Protein AF-0000000076605398 (afdb_homodimer)

Organism: NCBI:txid33932

Solvent-accessible surface area (backbone atoms only — not comparable to full-atom values): 11428 Å² total; per-residue (Å²): 127,82,72,75,76,77,73,46,73,38,50,46,69,56,53,52,50,28,50,76,69,7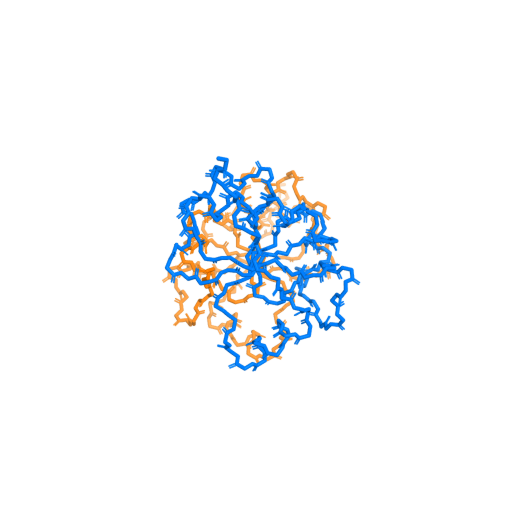0,62,58,61,19,34,37,34,30,40,51,71,67,57,43,40,74,34,31,59,73,75,46,36,80,47,34,58,93,46,38,80,83,48,47,89,50,56,55,59,88,43,56,31,37,26,27,18,58,58,25,59,69,12,38,55,49,38,48,56,40,42,76,72,63,35,40,52,30,24,28,51,42,15,53,76,55,50,82,70,77,62,41,52,81,128,81,70,76,76,77,72,44,74,39,50,44,68,54,52,52,51,27,50,77,68,72,62,59,62,20,35,37,33,31,41,52,71,69,57,42,39,72,34,31,59,73,78,46,36,80,47,34,58,93,46,39,80,82,48,48,88,52,56,56,58,88,42,57,31,39,26,27,19,58,58,26,58,69,12,41,54,52,37,48,56,41,42,76,72,62,35,41,54,29,25,28,52,41,15,54,76,54,49,82,71,78,62,41,52,82

Nearest PDB structures (foldseek):
  3iwh-assembly1_A  TM=9.486E-01  e=5.725E-10  Staphylococcus aureus subsp. aureus COL
  3ict-assembly1_A  TM=9.508E-01  e=4.774E-09  Bacillus anthracis str. Ames
  3foj-assembly1_A  TM=9.476E-01  e=7.984E-09  Staphylococcus saprophyticus subsp. saprophyticus ATCC 15305 = NCTC 7292
  3gk5-assembly1_A  TM=9.581E-01  e=5.149E-08  Thermoplasma volcanium GSS1
  3ntd-assembly1_B  TM=9.393E-01  e=1.535E-07  Shewanella loihica PV-4

pLDDT: mean 94.72, std 10.3, range [35.06, 98.88]

Radius of gyration: 17.81 Å; Cα contacts (8 Å, |Δi|>4): 411; chains: 2; bounding box: 30×64×48 Å

Secondary structure (DSSP, 8-state):
-----PPEEE-HHHHHHHHHTT----EEE-S-HHHHHT-B-TT-EE--GGGTGGGGGGS-TTSEEEEE-SSSHHHHHHHHHHHHTT-EEEEETTGGGG--S--B--/-----PPEEE-HHHHHHHHHTT----EEE-S-HHHHHT-B-TT-EE--GGGTGGGGGGS-TTSEEEEE-SSSHHHHHHHHHHHHTT-EEEEETTGGGG--S--B--

Sequence (212 aa):
MHTKSKVDEILPEEVSKKIDEGKAKSIIDVREHEEVAQGKIPGAYHIPLGELEDRLNEIDSEKEHIMVCRSGSRSGKASEFLQDKGYKVKNMVGGMLNWEDEVEKPMHTKSKVDEILPEEVSKKIDEGKAKSIIDVREHEEVAQGKIPGAYHIPLGELEDRLNEIDSEKEHIMVCRSGSRSGKASEFLQDKGYKVKNMVGGMLNWEDEVEKP

Structure (mmCIF, N/CA/C/O backbone):
data_AF-0000000076605398-model_v1
#
loop_
_entity.id
_entity.type
_entity.pdbx_description
1 polymer Sulfurtransferase
#
loop_
_atom_site.group_PDB
_atom_site.id
_atom_site.type_symbol
_atom_site.label_atom_id
_atom_site.label_alt_id
_atom_site.label_comp_id
_atom_site.label_asym_id
_atom_site.label_entity_id
_atom_site.label_seq_id
_atom_site.pdbx_PDB_ins_code
_atom_site.Cartn_x
_atom_site.Cartn_y
_atom_site.Cartn_z
_atom_site.occupancy
_atom_site.B_iso_or_equiv
_atom_site.auth_seq_id
_atom_site.auth_comp_id
_atom_site.auth_asym_id
_atom_site.auth_atom_id
_atom_site.pdbx_PDB_model_num
ATOM 1 N N . MET A 1 1 ? 4.68 -27.359 -28.141 1 35.06 1 MET A N 1
ATOM 2 C CA . MET A 1 1 ? 3.619 -26.516 -27.594 1 35.06 1 MET A CA 1
ATOM 3 C C . MET A 1 1 ? 3.863 -26.234 -26.109 1 35.06 1 MET A C 1
ATOM 5 O O . MET A 1 1 ? 3.793 -27.141 -25.281 1 35.06 1 MET A O 1
ATOM 9 N N . HIS A 1 2 ? 4.852 -25.484 -25.641 1 47.38 2 HIS A N 1
ATOM 10 C CA . HIS A 1 2 ? 5.352 -25.406 -24.266 1 47.38 2 HIS A CA 1
ATOM 11 C C . HIS A 1 2 ? 4.219 -25.156 -23.281 1 47.38 2 HIS A C 1
ATOM 13 O O . HIS A 1 2 ? 3.443 -24.203 -23.453 1 47.38 2 HIS A O 1
ATOM 19 N N . THR A 1 3 ? 3.512 -26.078 -22.812 1 47.62 3 THR A N 1
ATOM 20 C CA . THR A 1 3 ? 2.365 -26.109 -21.906 1 47.62 3 THR A CA 1
ATOM 21 C C . THR A 1 3 ? 2.531 -25.078 -20.797 1 47.62 3 THR A C 1
ATOM 23 O O . THR A 1 3 ? 3.533 -25.094 -20.078 1 47.62 3 THR A O 1
ATOM 26 N N . LYS A 1 4 ? 2.258 -23.812 -21.188 1 56.34 4 LYS A N 1
ATOM 27 C CA . LYS A 1 4 ? 2.387 -22.797 -20.141 1 56.34 4 LYS A CA 1
ATOM 28 C C . LYS A 1 4 ? 1.871 -23.312 -18.812 1 56.34 4 LYS A C 1
ATOM 30 O O . LYS A 1 4 ? 0.72 -23.734 -18.703 1 56.34 4 LYS A O 1
ATOM 35 N N . SER A 1 5 ? 2.648 -23.828 -17.906 1 70.31 5 SER A N 1
ATOM 36 C CA . SER A 1 5 ? 2.355 -24.391 -16.578 1 70.31 5 SER A CA 1
ATOM 37 C C . SER A 1 5 ? 1.344 -23.531 -15.836 1 70.31 5 SER A C 1
ATOM 39 O O . SER A 1 5 ? 1.269 -22.328 -16.047 1 70.31 5 SER A O 1
ATOM 41 N N . LYS A 1 6 ? 0.249 -24.094 -15.469 1 87.81 6 LYS A N 1
ATOM 42 C CA . LYS A 1 6 ? -0.865 -23.5 -14.727 1 87.81 6 LYS A CA 1
ATOM 43 C C . LYS A 1 6 ? -0.378 -22.812 -13.453 1 87.81 6 LYS A C 1
ATOM 45 O O . LYS A 1 6 ? 0.47 -23.344 -12.742 1 87.81 6 LYS A O 1
ATOM 50 N N . VAL A 1 7 ? -0.763 -21.578 -13.297 1 95.56 7 VAL A N 1
ATOM 51 C CA . VAL A 1 7 ? -0.441 -20.828 -12.086 1 95.56 7 VAL A CA 1
ATOM 52 C C . VAL A 1 7 ? -1.045 -21.531 -10.867 1 95.56 7 VAL A C 1
ATOM 54 O O . VAL A 1 7 ? -2.195 -21.969 -10.906 1 95.56 7 VAL A O 1
ATOM 57 N N . ASP A 1 8 ? -0.236 -21.719 -9.852 1 97.88 8 ASP A N 1
ATOM 58 C CA . ASP A 1 8 ? -0.757 -22.297 -8.609 1 97.88 8 ASP A CA 1
ATOM 59 C C . ASP A 1 8 ? -1.824 -21.391 -8 1 97.88 8 ASP A C 1
ATOM 61 O O . ASP A 1 8 ? -1.772 -20.156 -8.156 1 97.88 8 ASP A O 1
ATOM 65 N N . GLU A 1 9 ? -2.766 -22.078 -7.352 1 98.5 9 GLU A N 1
ATOM 66 C CA . GLU A 1 9 ? -3.852 -21.359 -6.695 1 98.5 9 GLU A CA 1
ATOM 67 C C . GLU A 1 9 ? -3.746 -21.469 -5.176 1 98.5 9 GLU A C 1
ATOM 69 O O . GLU A 1 9 ? -3.162 -22.422 -4.656 1 98.5 9 GLU A O 1
ATOM 74 N N . ILE A 1 10 ? -4.316 -20.469 -4.543 1 98.75 10 ILE A N 1
ATOM 75 C CA . ILE A 1 10 ? -4.383 -20.453 -3.084 1 98.75 10 ILE A CA 1
ATOM 76 C C . ILE A 1 10 ? -5.742 -19.938 -2.631 1 98.75 10 ILE A C 1
ATOM 78 O O . ILE A 1 10 ? -6.27 -18.984 -3.213 1 98.75 10 ILE A O 1
ATOM 82 N N . LEU A 1 11 ? -6.293 -20.516 -1.554 1 98.75 11 LEU A N 1
ATOM 83 C CA . LEU A 1 11 ? -7.594 -20.109 -1.039 1 98.75 11 LEU A CA 1
ATOM 84 C C . LEU A 1 11 ? -7.449 -18.922 -0.084 1 98.75 11 LEU A C 1
ATOM 86 O O . LEU A 1 11 ? -6.453 -18.828 0.633 1 98.75 11 LEU A O 1
ATOM 90 N N . PRO A 1 12 ? -8.5 -18.094 -0.076 1 98.69 12 PRO A N 1
ATOM 91 C CA . PRO A 1 12 ? -8.453 -16.953 0.844 1 98.69 12 PRO A CA 1
ATOM 92 C C . PRO A 1 12 ? -8.211 -17.375 2.291 1 98.69 12 PRO A C 1
ATOM 94 O O . PRO A 1 12 ? -7.473 -16.703 3.018 1 98.69 12 PRO A O 1
ATOM 97 N N . GLU A 1 13 ? -8.805 -18.484 2.65 1 98.38 13 GLU A N 1
ATOM 98 C CA . GLU A 1 13 ? -8.648 -18.953 4.023 1 98.38 13 GLU A CA 1
ATOM 99 C C . GLU A 1 13 ? -7.199 -19.312 4.316 1 98.38 13 GLU A C 1
ATOM 101 O O . GLU A 1 13 ? -6.719 -19.125 5.438 1 98.38 13 GLU A O 1
ATOM 106 N N . GLU A 1 14 ? -6.551 -19.844 3.379 1 98.56 14 GLU A N 1
ATOM 107 C CA . GLU A 1 14 ? -5.137 -20.172 3.527 1 98.56 14 GLU A CA 1
ATOM 108 C C . GLU A 1 14 ? -4.293 -18.906 3.645 1 98.56 14 GLU A C 1
ATOM 110 O O . GLU A 1 14 ? -3.336 -18.859 4.426 1 98.56 14 GLU A O 1
ATOM 115 N N . VAL A 1 15 ? -4.652 -17.922 2.854 1 98.5 15 VAL A N 1
ATOM 116 C CA . VAL A 1 15 ? -3.953 -16.641 2.918 1 98.5 15 VAL A CA 1
ATOM 117 C C . VAL A 1 15 ? -4.105 -16.031 4.316 1 98.5 15 VAL A C 1
ATOM 119 O O . VAL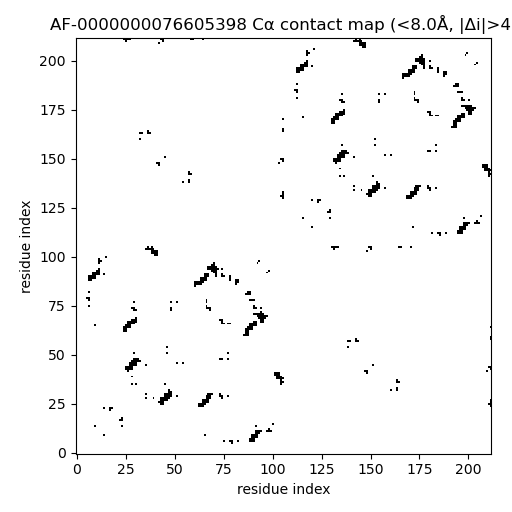 A 1 15 ? -3.119 -15.609 4.926 1 98.5 15 VAL A O 1
ATOM 122 N N . SER A 1 16 ? -5.34 -16.078 4.777 1 98 16 SER A N 1
ATOM 123 C CA . SER A 1 16 ? -5.625 -15.562 6.117 1 98 16 SER A CA 1
ATOM 124 C C . SER A 1 16 ? -4.777 -16.266 7.168 1 98 16 SER A C 1
ATOM 126 O O . SER A 1 16 ? -4.203 -15.625 8.047 1 98 16 SER A O 1
ATOM 128 N N . LYS A 1 17 ? -4.691 -17.562 7.074 1 97.88 17 LYS A N 1
ATOM 129 C CA . LYS A 1 17 ? -3.904 -18.359 8.008 1 97.88 17 LYS A CA 1
ATOM 130 C C . LYS A 1 17 ? -2.428 -17.969 7.945 1 97.88 17 LYS A C 1
ATOM 132 O O . LYS A 1 17 ? -1.772 -17.828 8.984 1 97.88 17 LYS A O 1
ATOM 137 N N . LYS A 1 18 ? -1.89 -17.828 6.762 1 97.38 18 LYS A N 1
ATOM 138 C CA . LYS A 1 18 ? -0.491 -17.438 6.586 1 97.38 18 LYS A CA 1
ATOM 139 C C . LYS A 1 18 ? -0.206 -16.078 7.219 1 97.38 18 LYS A C 1
ATOM 141 O O . LYS A 1 18 ? 0.858 -15.875 7.805 1 97.38 18 LYS A O 1
ATOM 146 N N . ILE A 1 19 ? -1.119 -15.148 7.043 1 95.25 19 ILE A N 1
ATOM 147 C CA . ILE A 1 19 ? -0.963 -13.828 7.629 1 95.25 19 ILE A CA 1
ATOM 148 C C . ILE A 1 19 ? -0.912 -13.938 9.156 1 95.25 19 ILE A C 1
ATOM 150 O O . ILE A 1 19 ? -0.013 -13.391 9.789 1 95.25 19 ILE A O 1
ATOM 154 N N . ASP A 1 20 ? -1.858 -14.68 9.711 1 94.94 20 ASP A N 1
ATOM 155 C CA . ASP A 1 20 ? -1.973 -14.828 11.156 1 94.94 20 ASP A CA 1
ATOM 156 C C . ASP A 1 20 ? -0.711 -15.461 11.742 1 94.94 20 ASP A C 1
ATOM 158 O O . ASP A 1 20 ? -0.308 -15.125 12.859 1 94.94 20 ASP A O 1
ATOM 162 N N . GLU A 1 21 ? -0.098 -16.281 10.969 1 96.31 21 GLU A N 1
ATOM 163 C CA . GLU A 1 21 ? 1.083 -17.016 11.438 1 96.31 21 GLU A CA 1
ATOM 164 C C . GLU A 1 21 ? 2.363 -16.25 11.102 1 96.31 21 GLU A C 1
ATOM 166 O O . GLU A 1 21 ? 3.463 -16.703 11.422 1 96.31 21 GLU A O 1
ATOM 171 N N . GLY A 1 22 ? 2.232 -15.125 10.422 1 91.31 22 GLY A N 1
ATOM 172 C CA . GLY A 1 22 ? 3.404 -14.359 10.016 1 91.31 22 GLY A CA 1
ATOM 173 C C . GLY A 1 22 ? 4.191 -15.016 8.898 1 91.31 22 GLY A C 1
ATOM 174 O O . GLY A 1 22 ? 5.402 -14.805 8.781 1 91.31 22 GLY A O 1
ATOM 175 N N . LYS A 1 23 ? 3.516 -15.797 8.094 1 93.38 23 LYS A N 1
ATOM 176 C CA . LYS A 1 23 ? 4.199 -16.594 7.078 1 93.38 23 LYS A CA 1
ATOM 177 C C . LYS A 1 23 ? 3.912 -16.062 5.676 1 93.38 23 LYS A C 1
ATOM 179 O O . LYS A 1 23 ? 4.48 -16.547 4.691 1 93.38 23 LYS A O 1
ATOM 184 N N . ALA A 1 24 ? 2.973 -15.102 5.586 1 92.56 24 ALA A N 1
ATOM 185 C CA . ALA A 1 24 ? 2.742 -14.492 4.281 1 92.56 24 ALA A CA 1
ATOM 186 C C . ALA A 1 24 ? 3.92 -13.609 3.877 1 92.56 24 ALA A C 1
ATOM 188 O O . ALA A 1 24 ? 4.059 -12.484 4.367 1 92.56 24 ALA A O 1
ATOM 189 N N . LYS A 1 25 ? 4.656 -14.016 2.951 1 90.44 25 LYS A N 1
ATOM 190 C CA . LYS A 1 25 ? 5.891 -13.328 2.584 1 90.44 25 LYS A CA 1
ATOM 191 C C . LYS A 1 25 ? 5.598 -12.07 1.78 1 90.44 25 LYS A C 1
ATOM 193 O O . LYS A 1 25 ? 6.289 -11.055 1.928 1 90.44 25 LYS A O 1
ATOM 198 N N . SER A 1 26 ? 4.672 -12.219 0.872 1 96.44 26 SER A N 1
ATOM 199 C CA . SER A 1 26 ? 4.301 -11.094 0.011 1 96.44 26 SER A CA 1
ATOM 200 C C . SER A 1 26 ? 2.891 -11.273 -0.544 1 96.44 26 SER A C 1
ATOM 202 O O . SER A 1 26 ? 2.52 -12.367 -0.979 1 96.44 26 SER A O 1
ATOM 204 N N . ILE A 1 27 ? 2.135 -10.258 -0.376 1 97.69 27 ILE A N 1
ATOM 205 C CA . ILE A 1 27 ? 0.829 -10.164 -1.021 1 97.69 27 ILE A CA 1
ATOM 206 C C . ILE A 1 27 ? 0.79 -8.93 -1.926 1 97.69 27 ILE A C 1
ATOM 208 O O . ILE A 1 27 ? 1.161 -7.832 -1.507 1 97.69 27 ILE A O 1
ATOM 212 N N . ILE A 1 28 ? 0.444 -9.133 -3.164 1 98.44 28 ILE A N 1
ATOM 213 C CA . ILE A 1 28 ? 0.374 -8.023 -4.113 1 98.44 28 ILE A CA 1
ATOM 214 C C . ILE A 1 28 ? -1.056 -7.875 -4.629 1 98.44 28 ILE A C 1
ATOM 216 O O . ILE A 1 28 ? -1.612 -8.812 -5.211 1 98.44 28 ILE A O 1
ATOM 220 N N . ASP A 1 29 ? -1.664 -6.777 -4.359 1 98.69 29 ASP A N 1
ATOM 221 C CA . ASP A 1 29 ? -2.992 -6.402 -4.832 1 98.69 29 ASP A CA 1
ATOM 222 C C . ASP A 1 29 ? -2.908 -5.645 -6.156 1 98.69 29 ASP A C 1
ATOM 224 O O . ASP A 1 29 ? -2.42 -4.512 -6.195 1 98.69 29 ASP A O 1
ATOM 228 N N . VAL A 1 30 ? -3.438 -6.219 -7.223 1 98.88 30 VAL A N 1
ATOM 229 C CA . VAL A 1 30 ? -3.229 -5.645 -8.547 1 98.88 30 VAL A CA 1
ATOM 230 C C . VAL A 1 30 ? -4.492 -4.922 -9.008 1 98.88 30 VAL A C 1
ATOM 232 O O . VAL A 1 30 ? -4.648 -4.613 -10.188 1 98.88 30 VAL A O 1
ATOM 235 N N . ARG A 1 31 ? -5.469 -4.633 -8.109 1 98.75 31 ARG A N 1
ATOM 236 C CA . ARG A 1 31 ? -6.668 -3.867 -8.422 1 98.75 31 ARG A CA 1
ATOM 237 C C . ARG A 1 31 ? -6.332 -2.398 -8.664 1 98.75 31 ARG A C 1
ATOM 239 O O . ARG A 1 31 ? -5.168 -2.002 -8.578 1 98.75 31 ARG A O 1
ATOM 246 N N . GLU A 1 32 ? -7.324 -1.758 -9.031 1 98.12 32 GLU A N 1
ATOM 247 C CA . GLU A 1 32 ? -7.156 -0.325 -9.258 1 98.12 32 GLU A CA 1
ATOM 248 C C . GLU A 1 32 ? -7.09 0.438 -7.934 1 98.12 32 GLU A C 1
ATOM 250 O O . GLU A 1 32 ? -7.492 -0.08 -6.891 1 98.12 32 GLU A O 1
ATOM 255 N N . HIS A 1 33 ? -6.586 1.666 -8.031 1 97.38 33 HIS A N 1
ATOM 256 C CA . HIS A 1 33 ? -6.344 2.484 -6.848 1 97.38 33 HIS A CA 1
ATOM 257 C C . HIS A 1 33 ? -7.613 2.631 -6.012 1 97.38 33 HIS A C 1
ATOM 259 O O . HIS A 1 33 ? -7.586 2.426 -4.797 1 97.38 33 HIS A O 1
ATOM 265 N N . GLU A 1 34 ? -8.727 2.873 -6.621 1 95.69 34 GLU A N 1
ATOM 266 C CA . GLU A 1 34 ? -9.977 3.131 -5.91 1 95.69 34 GLU A CA 1
ATOM 267 C C . GLU A 1 34 ? -10.445 1.894 -5.152 1 95.69 34 GLU A C 1
ATOM 269 O O . GLU A 1 34 ? -10.969 2.002 -4.043 1 95.69 34 GLU A O 1
ATOM 274 N N . GLU A 1 35 ? -10.289 0.762 -5.738 1 97.81 35 GLU A N 1
ATOM 275 C CA . GLU A 1 35 ? -10.656 -0.483 -5.074 1 97.81 35 GLU A CA 1
ATOM 276 C C . GLU A 1 35 ? -9.828 -0.705 -3.811 1 97.81 35 GLU A C 1
ATOM 278 O O . GLU A 1 35 ? -10.375 -1.037 -2.756 1 97.81 35 GLU A O 1
ATOM 283 N N . VAL A 1 36 ? -8.539 -0.461 -3.896 1 97.75 36 VAL A N 1
ATOM 284 C CA . VAL A 1 36 ? -7.621 -0.707 -2.791 1 97.75 36 VAL A CA 1
ATOM 285 C C . VAL A 1 36 ? -7.891 0.287 -1.663 1 97.75 36 VAL A C 1
ATOM 287 O O . VAL A 1 36 ? -7.844 -0.073 -0.485 1 97.75 36 VAL A O 1
ATOM 290 N N . ALA A 1 37 ? -8.25 1.484 -2.076 1 95.12 37 ALA A N 1
ATOM 291 C CA . ALA A 1 37 ? -8.539 2.525 -1.095 1 95.12 37 ALA A CA 1
ATOM 292 C C . ALA A 1 37 ? -9.766 2.162 -0.26 1 95.12 37 ALA A C 1
ATOM 294 O O . ALA A 1 37 ? -9.938 2.66 0.856 1 95.12 37 ALA A O 1
ATOM 295 N N . GLN A 1 38 ? -10.57 1.311 -0.83 1 94.69 38 GLN A N 1
ATOM 296 C CA . GLN A 1 38 ? -11.766 0.891 -0.11 1 94.69 38 GLN A CA 1
ATOM 297 C C . GLN A 1 38 ? -11.461 -0.271 0.833 1 94.69 38 GLN A C 1
ATOM 299 O O . GLN A 1 38 ? -12.328 -0.691 1.606 1 94.69 38 GLN A O 1
ATOM 304 N N . GLY A 1 39 ? -10.273 -0.787 0.747 1 95.94 39 GLY A N 1
ATOM 305 C CA . GLY A 1 39 ? -9.859 -1.865 1.628 1 95.94 39 GLY A CA 1
ATOM 306 C C . GLY A 1 39 ? -9.031 -2.924 0.925 1 95.94 39 GLY A C 1
ATOM 307 O O . GLY A 1 39 ? -9.406 -3.408 -0.144 1 95.94 39 GLY A O 1
ATOM 308 N N . LYS A 1 40 ? -7.98 -3.238 1.52 1 96.75 40 LYS A N 1
ATOM 309 C CA . LYS A 1 40 ? -7.109 -4.297 1.018 1 96.75 40 LYS A CA 1
ATOM 310 C C . LYS A 1 40 ? -6.773 -5.301 2.117 1 96.75 40 LYS A C 1
ATOM 312 O O . LYS A 1 40 ? -7.027 -5.047 3.295 1 96.75 40 LYS A O 1
ATOM 317 N N . ILE A 1 41 ? -6.258 -6.434 1.659 1 97.31 41 ILE A N 1
ATOM 318 C CA . ILE A 1 41 ? -5.734 -7.395 2.623 1 97.31 41 ILE A CA 1
ATOM 319 C C . ILE A 1 41 ? -4.598 -6.758 3.42 1 97.31 41 ILE A C 1
ATOM 321 O O . ILE A 1 41 ? -3.727 -6.094 2.85 1 97.31 41 ILE A O 1
ATOM 325 N N . PRO A 1 42 ? -4.625 -6.941 4.773 1 93 42 PRO A N 1
ATOM 326 C CA . PRO A 1 42 ? -3.555 -6.348 5.582 1 93 42 PRO A CA 1
ATOM 327 C C . PRO A 1 42 ? -2.162 -6.75 5.102 1 93 42 PRO A C 1
ATOM 329 O O . PRO A 1 42 ? -1.903 -7.93 4.863 1 93 42 PRO A O 1
ATOM 332 N N . GLY A 1 43 ? -1.297 -5.695 4.883 1 91.31 43 GLY A N 1
ATOM 333 C CA . GLY A 1 43 ? 0.082 -5.941 4.492 1 91.31 43 GLY A CA 1
ATOM 334 C C . GLY A 1 43 ? 0.268 -6.027 2.988 1 91.31 43 GLY A C 1
ATOM 335 O O . GLY A 1 43 ? 1.399 -6.066 2.5 1 91.31 43 GLY A O 1
ATOM 336 N N . ALA A 1 44 ? -0.802 -6.051 2.221 1 96.25 44 ALA A N 1
ATOM 337 C CA . ALA A 1 44 ? -0.696 -6.184 0.771 1 96.25 44 ALA A CA 1
ATOM 338 C C . ALA A 1 44 ? -0.017 -4.961 0.159 1 96.25 44 ALA A C 1
ATOM 340 O O . ALA A 1 44 ? -0.293 -3.824 0.555 1 96.25 44 ALA A O 1
ATOM 341 N N . TYR A 1 45 ? 0.92 -5.223 -0.679 1 97.19 45 TYR A N 1
ATOM 342 C CA . TYR A 1 45 ? 1.521 -4.191 -1.52 1 97.19 45 TYR A CA 1
ATOM 343 C C . TYR A 1 45 ? 0.683 -3.951 -2.77 1 97.19 45 TYR A C 1
ATOM 345 O O . TYR A 1 45 ? 0.197 -4.898 -3.391 1 97.19 45 TYR A O 1
ATOM 353 N N . HIS A 1 46 ? 0.546 -2.699 -3.125 1 97.75 46 HIS A N 1
ATOM 354 C CA . HIS A 1 46 ? -0.375 -2.355 -4.203 1 97.75 46 HIS A CA 1
ATOM 355 C C . HIS A 1 46 ? 0.379 -1.973 -5.473 1 97.75 46 HIS A C 1
ATOM 357 O O . HIS A 1 46 ? 1.146 -1.007 -5.477 1 97.75 46 HIS A O 1
ATOM 363 N N . ILE A 1 47 ? 0.173 -2.73 -6.523 1 98.12 47 ILE A N 1
ATOM 364 C CA . ILE A 1 47 ? 0.617 -2.438 -7.883 1 98.12 47 ILE A CA 1
ATOM 365 C C . ILE A 1 47 ? -0.521 -2.703 -8.867 1 98.12 47 ILE A C 1
ATOM 367 O O . ILE A 1 47 ? -0.818 -3.857 -9.18 1 98.12 47 ILE A O 1
ATOM 371 N N . PRO A 1 48 ? -1.114 -1.65 -9.367 1 98.62 48 PRO A N 1
ATOM 372 C CA . PRO A 1 48 ? -2.15 -1.918 -10.367 1 98.62 48 PRO A CA 1
ATOM 373 C C . PRO A 1 48 ? -1.646 -2.771 -11.531 1 98.62 48 PRO A C 1
ATOM 375 O O . PRO A 1 48 ? -0.505 -2.607 -11.969 1 98.62 48 PRO A O 1
ATOM 378 N N . LEU A 1 49 ? -2.578 -3.607 -12.023 1 98.75 49 LEU A N 1
ATOM 379 C CA . LEU A 1 49 ? -2.195 -4.48 -13.133 1 98.75 49 LEU A CA 1
ATOM 380 C C . LEU A 1 49 ? -1.581 -3.676 -14.273 1 98.75 49 LEU A C 1
ATOM 382 O O . LEU A 1 49 ? -0.572 -4.086 -14.852 1 98.75 49 LEU A O 1
ATOM 386 N N . GLY A 1 50 ? -2.158 -2.562 -14.586 1 98.25 50 GLY A N 1
ATOM 387 C CA . GLY A 1 50 ? -1.702 -1.75 -15.703 1 98.25 50 GLY A CA 1
ATOM 388 C C . GLY A 1 50 ? -0.304 -1.195 -15.508 1 98.25 50 GLY A C 1
ATOM 389 O O . GLY A 1 50 ? 0.323 -0.726 -16.453 1 98.25 50 GLY A O 1
ATOM 390 N N . GLU A 1 51 ? 0.208 -1.223 -14.297 1 98.06 51 GLU A N 1
ATOM 391 C CA . GLU A 1 51 ? 1.528 -0.686 -13.984 1 98.06 51 GLU A CA 1
ATOM 392 C C . GLU A 1 51 ? 2.529 -1.806 -13.719 1 98.06 51 GLU A C 1
ATOM 394 O O . GLU A 1 51 ? 3.723 -1.55 -13.539 1 98.06 51 GLU A O 1
ATOM 399 N N . LEU A 1 52 ? 2.092 -3.016 -13.719 1 98.31 52 LEU A N 1
ATOM 400 C CA . LEU A 1 52 ? 2.883 -4.152 -13.258 1 98.31 52 LEU A CA 1
ATOM 401 C C . LEU A 1 52 ? 4.168 -4.289 -14.07 1 98.31 52 LEU A C 1
ATOM 403 O O . LEU A 1 52 ? 5.254 -4.434 -13.5 1 98.31 52 LEU A O 1
ATOM 407 N N . GLU A 1 53 ? 4.086 -4.168 -15.352 1 97.56 53 GLU A N 1
ATOM 408 C CA . GLU A 1 53 ? 5.258 -4.344 -16.203 1 97.56 53 GLU A CA 1
ATOM 409 C C . GLU A 1 53 ? 6.301 -3.262 -15.938 1 97.56 53 GLU A C 1
ATOM 411 O O . GLU A 1 53 ? 7.5 -3.537 -15.938 1 97.56 53 GLU A O 1
ATOM 416 N N . ASP A 1 54 ? 5.844 -2.072 -15.711 1 97.25 54 ASP A N 1
ATOM 417 C CA . ASP A 1 54 ? 6.742 -0.943 -15.477 1 97.25 54 ASP A CA 1
ATOM 418 C C . ASP A 1 54 ? 7.348 -1.005 -14.078 1 97.25 54 ASP A C 1
ATOM 420 O O . ASP A 1 54 ? 8.328 -0.319 -13.797 1 97.25 54 ASP A O 1
ATOM 424 N N . ARG A 1 55 ? 6.793 -1.795 -13.203 1 97.5 55 ARG A N 1
ATOM 425 C CA . ARG A 1 55 ? 7.207 -1.798 -11.805 1 97.5 55 ARG A CA 1
ATOM 426 C C . ARG A 1 55 ? 7.703 -3.178 -11.383 1 97.5 55 ARG A C 1
ATOM 428 O O . ARG A 1 55 ? 7.637 -3.533 -10.211 1 97.5 55 ARG A O 1
ATOM 435 N N . LEU A 1 56 ? 8.211 -3.934 -12.312 1 96.88 56 LEU A N 1
ATOM 436 C CA . LEU A 1 56 ? 8.711 -5.285 -12.086 1 96.88 56 LEU A CA 1
ATOM 437 C C . LEU A 1 56 ? 9.891 -5.27 -11.125 1 96.88 56 LEU A C 1
ATOM 439 O O . LEU A 1 56 ? 10.062 -6.195 -10.328 1 96.88 56 LEU A O 1
ATOM 443 N N . ASN A 1 57 ? 10.68 -4.242 -11.18 1 95 57 ASN A N 1
ATOM 444 C CA . ASN A 1 57 ? 11.898 -4.152 -10.375 1 95 57 ASN A CA 1
ATOM 445 C C . ASN A 1 57 ? 11.578 -4.055 -8.883 1 95 57 ASN A C 1
ATOM 447 O O . ASN A 1 57 ? 12.461 -4.223 -8.039 1 95 57 ASN A O 1
ATOM 451 N N . GLU A 1 58 ? 10.367 -3.801 -8.555 1 96.62 58 GLU A N 1
ATOM 452 C CA . GLU A 1 58 ? 9.945 -3.689 -7.168 1 96.62 58 GLU A CA 1
ATOM 453 C C . GLU A 1 58 ? 9.633 -5.062 -6.57 1 96.62 58 GLU A C 1
ATOM 455 O O . GLU A 1 58 ? 9.492 -5.199 -5.355 1 96.62 58 GLU A O 1
ATOM 460 N N . ILE A 1 59 ? 9.508 -6.059 -7.359 1 96.5 59 ILE A N 1
ATOM 461 C CA . ILE A 1 59 ? 9.055 -7.379 -6.93 1 96.5 59 ILE A CA 1
ATOM 462 C C . ILE A 1 59 ? 10.258 -8.312 -6.781 1 96.5 59 ILE A C 1
ATOM 464 O O . ILE A 1 59 ? 10.984 -8.555 -7.746 1 96.5 59 ILE A O 1
ATOM 468 N N . ASP A 1 60 ? 10.398 -8.805 -5.574 1 95.31 60 ASP A N 1
ATOM 469 C CA . ASP A 1 60 ? 11.508 -9.695 -5.262 1 95.31 60 ASP A CA 1
ATOM 470 C C . ASP A 1 60 ? 11.289 -11.078 -5.871 1 95.31 60 ASP A C 1
ATOM 472 O O . ASP A 1 60 ? 10.383 -11.805 -5.461 1 95.31 60 ASP A O 1
ATOM 476 N N . SER A 1 61 ? 12.109 -11.469 -6.773 1 95.38 61 SER A N 1
ATOM 477 C CA . SER A 1 61 ? 11.922 -12.727 -7.492 1 95.38 61 SER A CA 1
ATOM 478 C C . SER A 1 61 ? 12.258 -13.922 -6.609 1 95.38 61 SER A C 1
ATOM 480 O O . SER A 1 61 ? 11.938 -15.062 -6.949 1 95.38 61 SER A O 1
ATOM 482 N N . GLU A 1 62 ? 12.805 -13.695 -5.434 1 95.19 62 GLU A N 1
ATOM 483 C CA . GLU A 1 62 ? 13.227 -14.781 -4.555 1 95.19 62 GLU A CA 1
ATOM 484 C C . GLU A 1 62 ? 12.133 -15.133 -3.553 1 95.19 62 GLU A C 1
ATOM 486 O O . GLU A 1 62 ? 12.234 -16.141 -2.846 1 95.19 62 GLU A O 1
ATOM 491 N N . LYS A 1 63 ? 11.102 -14.312 -3.559 1 95.56 63 LYS A N 1
ATOM 492 C CA . LYS A 1 63 ? 9.984 -14.523 -2.643 1 95.56 63 LYS A CA 1
ATOM 493 C C . LYS A 1 63 ? 8.773 -15.078 -3.377 1 95.56 63 LYS A C 1
ATOM 495 O O . LYS A 1 63 ? 8.586 -14.82 -4.566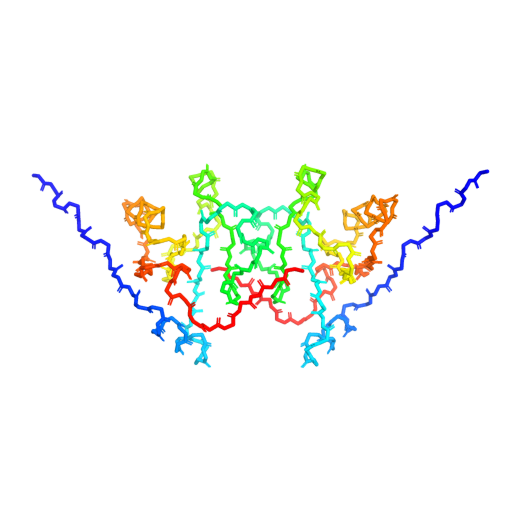 1 95.56 63 LYS A O 1
ATOM 500 N N . GLU A 1 64 ? 8.008 -15.789 -2.604 1 97.25 64 GLU A N 1
ATOM 501 C CA . GLU A 1 64 ? 6.688 -16.156 -3.115 1 97.25 64 GLU A CA 1
ATOM 502 C C . GLU A 1 64 ? 5.684 -15.031 -2.928 1 97.25 64 GLU A C 1
ATOM 504 O O . GLU A 1 64 ? 5.598 -14.445 -1.848 1 97.25 64 GLU A O 1
ATOM 509 N N . HIS A 1 65 ? 4.98 -14.789 -4.008 1 98.31 65 HIS A N 1
ATOM 510 C CA . HIS A 1 65 ? 3.984 -13.727 -3.965 1 98.31 65 HIS A CA 1
ATOM 511 C C . HIS A 1 65 ? 2.578 -14.281 -4.164 1 98.31 65 HIS A C 1
ATOM 513 O O . HIS A 1 65 ? 2.342 -15.07 -5.078 1 98.31 65 HIS A O 1
ATOM 519 N N . ILE A 1 66 ? 1.734 -13.875 -3.271 1 98.69 66 ILE A N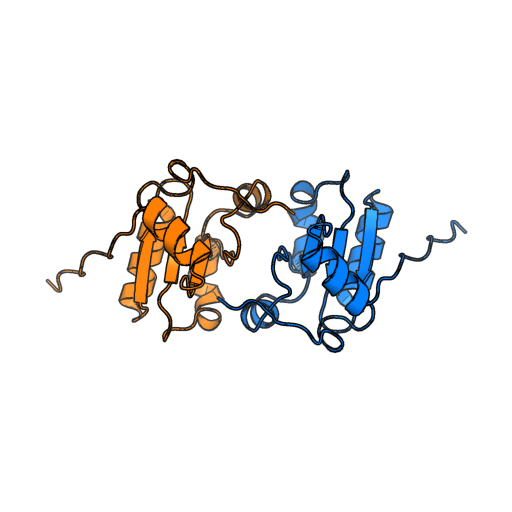 1
ATOM 520 C CA . ILE A 1 66 ? 0.309 -14.125 -3.457 1 98.69 66 ILE A CA 1
ATOM 521 C C . ILE A 1 66 ? -0.325 -12.953 -4.203 1 98.69 66 ILE A C 1
ATOM 523 O O . ILE A 1 66 ? -0.272 -11.812 -3.738 1 98.69 66 ILE A O 1
ATOM 527 N N . MET A 1 67 ? -0.903 -13.234 -5.348 1 98.81 67 MET A N 1
ATOM 528 C CA . MET A 1 67 ? -1.51 -12.211 -6.191 1 98.81 67 MET A CA 1
ATOM 529 C C . MET A 1 67 ? -3.01 -12.109 -5.934 1 98.81 67 MET A C 1
ATOM 531 O O . MET A 1 67 ? -3.695 -13.133 -5.84 1 98.81 67 MET A O 1
ATOM 535 N N . VAL A 1 68 ? -3.469 -10.82 -5.836 1 98.88 68 VAL A N 1
ATOM 536 C CA . VAL A 1 68 ? -4.859 -10.602 -5.449 1 98.88 68 VAL A CA 1
ATOM 537 C C . VAL A 1 68 ? -5.488 -9.555 -6.367 1 98.88 68 VAL A C 1
ATOM 539 O O . VAL A 1 68 ? -4.867 -8.539 -6.68 1 98.88 68 VAL A O 1
ATOM 542 N N . CYS A 1 69 ? -6.707 -9.836 -6.816 1 98.81 69 CYS A N 1
ATOM 543 C CA . CYS A 1 69 ? -7.559 -8.82 -7.426 1 98.81 69 CYS A CA 1
ATOM 544 C C . CYS A 1 69 ? -8.992 -8.93 -6.914 1 98.81 69 CYS A C 1
ATOM 546 O O . CYS A 1 69 ? -9.211 -9.336 -5.773 1 98.81 69 CYS A O 1
ATOM 548 N N . ARG A 1 70 ? -9.867 -8.469 -7.707 1 98.75 70 ARG A N 1
ATOM 549 C CA . ARG A 1 70 ? -11.25 -8.477 -7.25 1 98.75 70 ARG A CA 1
ATOM 550 C C . ARG A 1 70 ? -11.828 -9.883 -7.289 1 98.75 70 ARG A C 1
ATOM 552 O O . ARG A 1 70 ? -12.391 -10.359 -6.301 1 98.75 70 ARG A O 1
ATOM 559 N N . SER A 1 71 ? -11.633 -10.617 -8.344 1 98.62 71 SER A N 1
ATOM 560 C CA . SER A 1 71 ? -12.344 -11.859 -8.586 1 98.62 71 SER A CA 1
ATOM 561 C C . SER A 1 71 ? -11.375 -13.008 -8.875 1 98.62 71 SER A C 1
ATOM 563 O O . SER A 1 71 ? -11.789 -14.156 -9.016 1 98.62 71 SER A O 1
ATOM 565 N N . GLY A 1 72 ? -10.086 -12.703 -9.016 1 98.44 72 GLY A N 1
ATOM 566 C CA . GLY A 1 72 ? -9.094 -13.695 -9.383 1 98.44 72 GLY A CA 1
ATOM 567 C C . GLY A 1 72 ? -8.672 -13.617 -10.844 1 98.44 72 GLY A C 1
ATOM 568 O O . GLY A 1 72 ? -7.734 -14.289 -11.266 1 98.44 72 GLY A O 1
ATOM 569 N N . SER A 1 73 ? -9.32 -12.75 -11.641 1 98.38 73 SER A N 1
ATOM 570 C CA . SER A 1 73 ? -9.055 -12.703 -13.07 1 98.38 73 SER A CA 1
ATOM 571 C C . SER A 1 73 ? -7.824 -11.852 -13.375 1 98.38 73 SER A C 1
ATOM 573 O O . SER A 1 73 ? -6.875 -12.32 -14.008 1 98.38 73 SER A O 1
ATOM 575 N N . ARG A 1 74 ? -7.797 -10.531 -12.984 1 98.75 74 ARG A N 1
ATOM 576 C CA . ARG A 1 74 ? -6.629 -9.68 -13.203 1 98.75 74 ARG A CA 1
ATOM 577 C C . ARG A 1 74 ? -5.398 -10.25 -12.508 1 98.75 74 ARG A C 1
ATOM 579 O O . ARG A 1 74 ? -4.301 -10.25 -13.078 1 98.75 74 ARG A O 1
ATOM 586 N N . SER A 1 75 ? -5.598 -10.797 -11.297 1 98.81 75 SER A N 1
ATOM 587 C CA . SER A 1 75 ? -4.469 -11.398 -10.602 1 98.81 75 SER A CA 1
ATOM 588 C C . SER A 1 75 ? -4 -12.672 -11.297 1 98.81 75 SER A C 1
ATOM 590 O O . SER A 1 75 ? -2.812 -12.992 -11.281 1 98.81 75 SER A O 1
ATOM 592 N N . GLY A 1 76 ? -4.906 -13.375 -11.891 1 98.62 76 GLY A N 1
ATOM 593 C CA . GLY A 1 76 ? -4.516 -14.508 -12.711 1 98.62 76 GLY A CA 1
ATOM 594 C C . GLY A 1 76 ? -3.623 -14.125 -13.875 1 98.62 76 GLY A C 1
ATOM 595 O O . GLY A 1 76 ? -2.59 -14.758 -14.109 1 98.62 76 GLY A O 1
ATOM 596 N N . LYS A 1 77 ? -4.023 -13.133 -14.586 1 98.38 77 LYS A N 1
ATOM 597 C CA . LYS A 1 77 ? -3.209 -12.617 -15.688 1 98.38 77 LYS A CA 1
ATOM 598 C C . LYS A 1 77 ? -1.842 -12.156 -15.188 1 98.38 77 LYS A C 1
ATOM 600 O O . LYS A 1 77 ? -0.817 -12.453 -15.805 1 98.38 77 LYS A O 1
ATOM 605 N N . ALA A 1 78 ? -1.834 -11.414 -14.102 1 98.75 78 ALA A N 1
ATOM 606 C CA . ALA A 1 78 ? -0.592 -10.953 -13.484 1 98.75 78 ALA A CA 1
ATOM 607 C C . ALA A 1 78 ? 0.306 -12.133 -13.117 1 98.75 78 ALA A C 1
ATOM 609 O O . ALA A 1 78 ? 1.52 -12.086 -13.336 1 98.75 78 ALA A O 1
ATOM 610 N N . SER A 1 79 ? -0.308 -13.156 -12.562 1 98.75 79 SER A N 1
ATOM 611 C CA . SER A 1 79 ? 0.434 -14.336 -12.141 1 98.75 79 SER A CA 1
ATOM 612 C C . SER A 1 79 ? 1.079 -15.039 -13.336 1 98.75 79 SER A C 1
ATOM 614 O O . SER A 1 79 ? 2.244 -15.438 -13.266 1 98.75 79 SER A O 1
ATOM 616 N N . GLU A 1 80 ? 0.347 -15.188 -14.352 1 98.31 80 GLU A N 1
ATOM 617 C CA . GLU A 1 80 ? 0.902 -15.797 -15.555 1 98.31 80 GLU A CA 1
ATOM 618 C C . GLU A 1 80 ? 2.092 -15 -16.078 1 98.31 80 GLU A C 1
ATOM 620 O O . GLU A 1 80 ? 3.137 -15.57 -16.406 1 98.31 80 GLU A O 1
ATOM 625 N N . PHE A 1 81 ? 1.897 -13.789 -16.172 1 98.5 81 PHE A N 1
ATOM 626 C CA . PHE A 1 81 ? 2.938 -12.883 -16.641 1 98.5 81 PHE A CA 1
ATOM 627 C C . PHE A 1 81 ? 4.191 -13.008 -15.789 1 98.5 81 PHE A C 1
ATOM 629 O O . PHE A 1 81 ? 5.293 -13.18 -16.312 1 98.5 81 PHE A O 1
ATOM 636 N N . LEU A 1 82 ? 4.051 -12.938 -14.477 1 98.38 82 LEU A N 1
ATOM 637 C CA . LEU A 1 82 ? 5.168 -13.008 -13.547 1 98.38 82 LEU A CA 1
ATOM 638 C C . LEU A 1 82 ? 5.836 -14.375 -13.594 1 98.38 82 LEU A C 1
ATOM 640 O O . LEU A 1 82 ? 7.062 -14.484 -13.531 1 98.38 82 LEU A O 1
ATOM 644 N N . GLN A 1 83 ? 5.012 -15.391 -13.633 1 98.12 83 GLN A N 1
ATOM 645 C CA . GLN A 1 83 ? 5.555 -16.75 -13.727 1 98.12 83 GLN A CA 1
ATOM 646 C C . GLN A 1 83 ? 6.426 -16.891 -14.977 1 98.12 83 GLN A C 1
ATOM 648 O O . GLN A 1 83 ? 7.5 -17.5 -14.914 1 98.12 83 GLN A O 1
ATOM 653 N N . ASP A 1 84 ? 5.984 -16.359 -16.047 1 97.31 84 ASP A N 1
ATOM 654 C CA . ASP A 1 84 ? 6.73 -16.406 -17.297 1 97.31 84 ASP A CA 1
ATOM 655 C C . ASP A 1 84 ? 8.078 -15.695 -17.172 1 97.31 84 ASP A C 1
ATOM 657 O O . ASP A 1 84 ? 9.016 -15.984 -17.922 1 97.31 84 ASP A O 1
ATOM 661 N N . LYS A 1 85 ? 8.188 -14.883 -16.25 1 97.12 85 LYS A N 1
ATOM 662 C CA . LYS A 1 85 ? 9.422 -14.133 -16.016 1 97.12 85 LYS A CA 1
ATOM 663 C C . LYS A 1 85 ? 10.25 -14.766 -14.906 1 97.12 85 LYS A C 1
ATOM 665 O O . LYS A 1 85 ? 11.281 -14.219 -14.508 1 97.12 85 LYS A O 1
ATOM 670 N N . GLY A 1 86 ? 9.766 -15.75 -14.32 1 97.25 86 GLY A N 1
ATOM 671 C CA . GLY A 1 86 ? 10.562 -16.516 -13.383 1 97.25 86 GLY A CA 1
ATOM 672 C C . GLY A 1 86 ? 10.195 -16.25 -11.93 1 97.25 86 GLY A C 1
ATOM 673 O O . GLY A 1 86 ? 10.891 -16.703 -11.016 1 97.25 86 GLY A O 1
ATOM 674 N N . TYR A 1 87 ? 9.141 -15.57 -11.672 1 97.56 87 TYR A N 1
ATOM 675 C CA . TYR A 1 87 ? 8.711 -15.297 -10.305 1 97.56 87 TYR A CA 1
ATOM 676 C C . TYR A 1 87 ? 7.93 -16.469 -9.734 1 97.56 87 TYR A C 1
ATOM 678 O O . TYR A 1 87 ? 7.34 -17.266 -10.477 1 97.56 87 TYR A O 1
ATOM 686 N N . LYS A 1 88 ? 7.977 -16.531 -8.422 1 97.75 88 LYS A N 1
ATOM 687 C CA . LYS A 1 88 ? 7.156 -17.5 -7.688 1 97.75 88 LYS A CA 1
ATOM 688 C C . LYS A 1 88 ? 5.848 -16.859 -7.23 1 97.75 88 LYS A C 1
ATOM 690 O O . LYS A 1 88 ? 5.844 -16 -6.348 1 97.75 88 LYS A O 1
ATOM 695 N N . VAL A 1 89 ? 4.746 -17.359 -7.84 1 98.5 89 VAL A N 1
ATOM 696 C CA . VAL A 1 89 ? 3.484 -16.672 -7.566 1 98.5 89 VAL A CA 1
ATOM 697 C C . VAL A 1 89 ? 2.379 -17.703 -7.355 1 98.5 89 VAL A C 1
ATOM 699 O O . VAL A 1 89 ? 2.455 -18.828 -7.875 1 98.5 89 VAL A O 1
ATOM 702 N N . LYS A 1 90 ? 1.429 -17.312 -6.547 1 98.75 90 LYS A N 1
ATOM 703 C CA . LYS A 1 90 ? 0.134 -17.984 -6.41 1 98.75 90 LYS A CA 1
ATOM 704 C C . LYS A 1 90 ? -1.012 -16.984 -6.609 1 98.75 90 LYS A C 1
ATOM 706 O O . LYS A 1 90 ? -0.929 -15.844 -6.176 1 98.75 90 LYS A O 1
ATOM 711 N N . ASN A 1 91 ? -2.029 -17.453 -7.254 1 98.88 91 ASN A N 1
ATOM 712 C CA . ASN A 1 91 ? -3.217 -16.641 -7.461 1 98.88 91 ASN A CA 1
ATOM 713 C C . ASN A 1 91 ? -4.309 -16.953 -6.445 1 98.88 91 ASN A C 1
ATOM 715 O O . ASN A 1 91 ? -4.672 -18.125 -6.266 1 98.88 91 ASN A O 1
ATOM 719 N N . MET A 1 92 ? -4.805 -15.945 -5.797 1 98.88 92 MET A N 1
ATOM 720 C CA . MET A 1 92 ? -5.848 -16.203 -4.809 1 98.88 92 MET A CA 1
ATOM 721 C C . MET A 1 92 ? -7.191 -16.438 -5.484 1 98.88 92 MET A C 1
ATOM 723 O O . MET A 1 92 ? -7.719 -15.547 -6.156 1 98.88 92 MET A O 1
ATOM 727 N N . VAL A 1 93 ? -7.762 -17.562 -5.18 1 98.06 93 VAL A N 1
ATOM 728 C CA . VAL A 1 93 ? -9.008 -17.984 -5.809 1 98.06 93 VAL A CA 1
ATOM 729 C C . VAL A 1 93 ? -10.148 -17.078 -5.352 1 98.06 93 VAL A C 1
ATOM 731 O O . VAL A 1 93 ? -10.305 -16.828 -4.156 1 98.06 93 VAL A O 1
ATOM 734 N N . GLY A 1 94 ? -10.922 -16.531 -6.293 1 98.44 94 GLY A N 1
ATOM 735 C CA . GLY A 1 94 ? -12.109 -15.758 -5.957 1 98.44 94 GLY A CA 1
ATOM 736 C C . GLY A 1 94 ? -11.797 -14.32 -5.605 1 98.44 94 GLY A C 1
ATOM 737 O O . GLY A 1 94 ? -12.703 -13.5 -5.441 1 98.44 94 GLY A O 1
ATOM 738 N N . GLY A 1 95 ? -10.516 -14.031 -5.398 1 98.81 95 GLY A N 1
ATOM 739 C CA . GLY A 1 95 ? -10.094 -12.664 -5.148 1 98.81 95 GLY A CA 1
ATOM 740 C C . GLY A 1 95 ? -10.688 -12.078 -3.881 1 98.81 95 GLY A C 1
ATOM 741 O O . GLY A 1 95 ? -10.938 -12.797 -2.916 1 98.81 95 GLY A O 1
ATOM 742 N N . MET A 1 96 ? -10.766 -10.742 -3.857 1 98.81 96 MET A N 1
ATOM 743 C CA . MET A 1 96 ? -11.32 -10.023 -2.713 1 98.81 96 MET A CA 1
ATOM 744 C C . MET A 1 96 ? -12.789 -10.375 -2.502 1 98.81 96 MET A C 1
ATOM 746 O O . MET A 1 96 ? -13.289 -10.305 -1.381 1 98.81 96 MET A O 1
ATOM 750 N N . LEU A 1 97 ? -13.484 -10.797 -3.525 1 98.69 97 LEU A N 1
ATOM 751 C CA . LEU A 1 97 ? -14.883 -11.188 -3.414 1 98.69 97 LEU A CA 1
ATOM 752 C C . LEU A 1 97 ? -15.055 -12.344 -2.439 1 98.69 97 LEU A C 1
ATOM 754 O O . LEU A 1 97 ? -16.078 -12.453 -1.769 1 98.69 97 LEU A O 1
ATOM 758 N N . ASN A 1 98 ? -13.992 -13.156 -2.324 1 98.62 98 ASN A N 1
ATOM 759 C CA . ASN A 1 98 ? -14.055 -14.328 -1.452 1 98.62 98 ASN A CA 1
ATOM 760 C C . ASN A 1 98 ? -13.305 -14.094 -0.147 1 98.62 98 ASN A C 1
ATOM 762 O O . ASN A 1 98 ? -13.164 -15 0.671 1 98.62 98 ASN A O 1
ATOM 766 N N . TRP A 1 99 ? -12.766 -12.945 0.061 1 98.69 99 TRP A N 1
ATOM 767 C CA . TRP A 1 99 ? -12.062 -12.609 1.297 1 98.69 99 TRP A CA 1
ATOM 768 C C . TRP A 1 99 ? -13.055 -12.297 2.414 1 98.69 99 TRP A C 1
ATOM 770 O O . TRP A 1 99 ? -13.898 -11.414 2.271 1 98.69 99 TRP A O 1
ATOM 780 N N . GLU A 1 100 ? -12.938 -12.961 3.516 1 96.94 100 GLU A N 1
ATOM 781 C CA . GLU A 1 100 ? -13.93 -12.828 4.578 1 96.94 100 GLU A CA 1
ATOM 782 C C . GLU A 1 100 ? -13.328 -12.18 5.82 1 96.94 100 GLU A C 1
ATOM 784 O O . GLU A 1 100 ? -14.047 -11.852 6.766 1 96.94 100 GLU A O 1
ATOM 789 N N . ASP A 1 101 ? -12.055 -11.977 5.828 1 96.75 101 ASP A N 1
ATOM 790 C CA . ASP A 1 101 ? -11.383 -11.422 7 1 96.75 101 ASP A CA 1
ATOM 791 C C . ASP A 1 101 ? -11.289 -9.898 6.902 1 96.75 101 ASP A C 1
ATOM 793 O O . ASP A 1 101 ? -11.859 -9.289 5.996 1 96.75 101 ASP A O 1
ATOM 797 N N . GLU A 1 102 ? -10.641 -9.32 7.859 1 93.81 102 GLU A N 1
ATOM 798 C CA . GLU A 1 102 ? -10.547 -7.863 7.957 1 93.81 102 GLU A CA 1
ATOM 799 C C . GLU A 1 102 ? -9.711 -7.289 6.82 1 93.81 102 GLU A C 1
ATOM 801 O O . GLU A 1 102 ? -8.82 -7.961 6.293 1 93.81 102 GLU A O 1
ATOM 806 N N . VAL A 1 103 ? -10.102 -6.07 6.504 1 94.62 103 VAL A N 1
ATOM 807 C CA . VAL A 1 103 ? -9.32 -5.332 5.512 1 94.62 103 VAL A CA 1
ATOM 808 C C . VAL A 1 103 ? -8.727 -4.086 6.152 1 94.62 103 VAL A C 1
ATOM 810 O O . VAL A 1 103 ? -9.102 -3.703 7.262 1 94.62 103 VAL A O 1
ATOM 813 N N . GLU A 1 104 ? -7.703 -3.607 5.469 1 89.94 104 GLU A N 1
ATOM 814 C CA . GLU A 1 104 ? -7.051 -2.371 5.883 1 89.94 104 GLU A CA 1
ATOM 815 C C . GLU A 1 104 ? -7.426 -1.213 4.961 1 89.94 104 GLU A C 1
ATOM 817 O O . GLU A 1 104 ? -7.379 -1.348 3.736 1 89.94 104 GLU A O 1
ATOM 822 N N . LYS A 1 105 ? -7.824 -0.037 5.613 1 86.31 105 LYS A N 1
ATOM 823 C CA . LYS A 1 105 ? -8.227 1.155 4.871 1 86.31 105 LYS A CA 1
ATOM 824 C C . LYS A 1 105 ? -7.418 2.373 5.312 1 86.31 105 LYS A C 1
ATOM 826 O O . LYS A 1 105 ? -7.051 2.492 6.48 1 86.31 105 LYS A O 1
ATOM 831 N N . PRO A 1 106 ? -7.074 3.209 4.316 1 82.81 106 PRO A N 1
ATOM 832 C CA . PRO A 1 106 ? -6.379 4.441 4.703 1 82.81 106 PRO A CA 1
ATOM 833 C C . PRO A 1 106 ? -7.277 5.406 5.477 1 82.81 106 PRO A C 1
ATOM 835 O O . PRO A 1 106 ? -8.508 5.301 5.414 1 82.81 106 PRO A O 1
ATOM 838 N N . MET B 1 1 ? -3.594 38.531 4.715 1 35.81 1 MET B N 1
ATOM 839 C CA . MET B 1 1 ? -2.512 37.562 4.461 1 35.81 1 MET B CA 1
ATOM 840 C C . MET B 1 1 ? -2.803 36.219 5.113 1 35.81 1 MET B C 1
ATOM 842 O O . MET B 1 1 ? -2.807 36.125 6.34 1 35.81 1 MET B O 1
ATOM 846 N N . HIS B 1 2 ? -3.781 35.406 4.758 1 47.72 2 HIS B N 1
ATOM 847 C CA . HIS B 1 2 ? -4.352 34.281 5.492 1 47.72 2 HIS B CA 1
ATOM 848 C C . HIS B 1 2 ? -3.262 33.312 5.953 1 47.72 2 HIS B C 1
ATOM 850 O O . HIS B 1 2 ? -2.455 32.844 5.145 1 47.72 2 HIS B O 1
ATOM 856 N N . THR B 1 3 ? -2.613 33.5 7.004 1 48.34 3 THR B N 1
ATOM 857 C CA . THR B 1 3 ? -1.516 32.781 7.645 1 48.34 3 THR B CA 1
ATOM 858 C C . THR B 1 3 ? -1.697 31.281 7.504 1 48.34 3 THR B C 1
ATOM 860 O O . THR B 1 3 ? -2.729 30.734 7.902 1 48.34 3 THR B O 1
ATOM 863 N N . LYS B 1 4 ? -1.372 30.844 6.277 1 56.09 4 LYS B N 1
ATOM 864 C CA . LYS B 1 4 ? -1.505 29.391 6.086 1 56.09 4 LYS B CA 1
ATOM 865 C C . LYS B 1 4 ? -1.069 28.641 7.332 1 56.09 4 LYS B C 1
ATOM 867 O O . LYS B 1 4 ? 0.067 28.781 7.789 1 56.09 4 LYS B O 1
ATOM 872 N N . SER B 1 5 ? -1.882 28.234 8.25 1 70.38 5 SER B N 1
ATOM 873 C CA . SER B 1 5 ? -1.665 27.5 9.5 1 70.38 5 SER B CA 1
ATOM 874 C C . SER B 1 5 ? -0.673 26.359 9.312 1 70.38 5 SER B C 1
ATOM 876 O O . SER B 1 5 ? -0.552 25.812 8.211 1 70.38 5 SER B O 1
ATOM 878 N N . LYS B 1 6 ? 0.38 26.391 10.047 1 88 6 LYS B N 1
ATOM 879 C CA . LYS B 1 6 ? 1.466 25.406 10.078 1 88 6 LYS B CA 1
ATOM 880 C C . LYS B 1 6 ? 0.927 23.984 10.242 1 88 6 LYS B C 1
ATOM 882 O O . LYS B 1 6 ? 0.015 23.75 11.039 1 88 6 LYS B O 1
ATOM 887 N N . VAL B 1 7 ? 1.346 23.109 9.359 1 95.5 7 VAL B N 1
ATOM 888 C CA . VAL B 1 7 ? 0.975 21.703 9.445 1 95.5 7 VAL B CA 1
ATOM 889 C C . VAL B 1 7 ? 1.476 21.125 10.766 1 95.5 7 VAL B C 1
ATOM 891 O O . VAL B 1 7 ? 2.609 21.391 11.18 1 95.5 7 VAL B O 1
ATOM 894 N N . ASP B 1 8 ? 0.596 20.453 11.477 1 97.94 8 ASP B N 1
ATOM 895 C CA . ASP B 1 8 ? 1.018 19.766 12.695 1 97.94 8 ASP B CA 1
ATOM 896 C C . ASP B 1 8 ? 2.072 18.703 12.398 1 97.94 8 ASP B C 1
ATOM 898 O O . ASP B 1 8 ? 2.072 18.109 11.32 1 97.94 8 ASP B O 1
ATOM 902 N N . GLU B 1 9 ? 2.941 18.562 13.414 1 98.5 9 GLU B N 1
ATOM 903 C CA . GLU B 1 9 ? 4.004 17.578 13.289 1 98.5 9 GLU B CA 1
ATOM 904 C C . GLU B 1 9 ? 3.799 16.422 14.273 1 98.5 9 GLU B C 1
ATOM 906 O O . GLU B 1 9 ? 3.152 16.594 15.305 1 98.5 9 GLU B O 1
ATOM 911 N N . ILE B 1 10 ? 4.359 15.297 13.867 1 98.75 10 ILE B N 1
ATOM 912 C CA . ILE B 1 10 ? 4.332 14.125 14.727 1 98.75 10 ILE B CA 1
ATOM 913 C C . ILE B 1 10 ? 5.676 13.398 14.656 1 98.75 10 ILE B C 1
ATOM 915 O O . ILE B 1 10 ? 6.266 13.281 13.578 1 98.75 10 ILE B O 1
ATOM 919 N N . LEU B 1 11 ? 6.137 12.867 15.805 1 98.75 11 LEU B N 1
ATOM 920 C CA . LEU B 1 11 ? 7.414 12.164 15.867 1 98.75 11 LEU B CA 1
ATOM 921 C C . LEU B 1 11 ? 7.25 10.703 15.469 1 98.75 11 LEU B C 1
ATOM 923 O O . LEU B 1 11 ? 6.211 10.094 15.742 1 98.75 11 LEU B O 1
ATOM 927 N N . PRO B 1 12 ? 8.32 10.164 14.883 1 98.69 12 PRO B N 1
ATOM 928 C CA . PRO B 1 12 ? 8.25 8.75 14.508 1 98.69 12 PRO B CA 1
ATOM 929 C C . PRO B 1 12 ? 7.902 7.844 15.68 1 98.69 12 PRO B C 1
ATOM 931 O O . PRO B 1 12 ? 7.141 6.887 15.523 1 98.69 12 PRO B O 1
ATOM 934 N N . GLU B 1 13 ? 8.445 8.188 16.812 1 98.38 13 GLU B N 1
ATOM 935 C CA . GLU B 1 13 ? 8.18 7.363 18 1 98.38 13 GLU B CA 1
ATOM 936 C C . GLU B 1 13 ? 6.703 7.395 18.375 1 98.38 13 GLU B C 1
ATOM 938 O O . GLU B 1 13 ? 6.156 6.395 18.844 1 98.38 13 GLU B O 1
ATOM 943 N N . GLU B 1 14 ? 6.098 8.492 18.203 1 98.56 14 GLU B N 1
ATOM 944 C CA . GLU B 1 14 ? 4.668 8.609 18.453 1 98.56 14 GLU B CA 1
ATOM 945 C C . GLU B 1 14 ? 3.857 7.789 17.453 1 98.56 14 GLU B C 1
ATOM 947 O O . GLU B 1 14 ? 2.857 7.168 17.812 1 98.56 14 GLU B O 1
ATOM 952 N N . VAL B 1 15 ? 4.297 7.832 16.203 1 98.5 15 VAL B N 1
ATOM 953 C CA . VAL B 1 15 ? 3.637 7.039 15.172 1 98.5 15 VAL B CA 1
ATOM 954 C C . VAL B 1 15 ? 3.719 5.559 15.523 1 98.5 15 VAL B C 1
ATOM 956 O O . VAL B 1 15 ? 2.711 4.848 15.477 1 98.5 15 VAL B O 1
ATOM 959 N N . SER B 1 16 ? 4.926 5.164 15.914 1 98 16 SER B N 1
ATOM 960 C CA . SER B 1 16 ? 5.141 3.775 16.312 1 98 16 SER B CA 1
ATOM 961 C C . SER B 1 16 ? 4.203 3.375 17.453 1 98 16 SER B C 1
ATOM 963 O O . SER B 1 16 ? 3.596 2.305 17.406 1 98 16 SER B O 1
ATOM 965 N N . LYS B 1 17 ? 4.086 4.215 18.422 1 97.94 17 LYS B N 1
ATOM 966 C CA . LYS B 1 17 ? 3.211 3.961 19.562 1 97.94 17 LYS B CA 1
ATOM 967 C C . LYS B 1 17 ? 1.754 3.838 19.125 1 97.94 17 LYS B C 1
ATOM 969 O O . LYS B 1 17 ? 1.038 2.943 19.578 1 97.94 17 LYS B O 1
ATOM 974 N N . LYS B 1 18 ? 1.298 4.715 18.266 1 97.38 18 LYS B N 1
ATOM 975 C CA . LYS B 1 18 ? -0.072 4.68 17.75 1 97.38 18 LYS B CA 1
ATOM 976 C C . LYS B 1 18 ? -0.353 3.373 17.016 1 97.38 18 LYS B C 1
ATOM 978 O O . LYS B 1 18 ? -1.447 2.816 17.125 1 97.38 18 LYS B O 1
ATOM 983 N N . ILE B 1 19 ? 0.606 2.934 16.234 1 95.25 19 ILE B N 1
ATOM 984 C CA . ILE B 1 19 ? 0.455 1.677 15.5 1 95.25 19 ILE B CA 1
ATOM 985 C C . ILE B 1 19 ? 0.299 0.524 16.484 1 95.25 19 ILE B C 1
ATOM 987 O O . ILE B 1 19 ? -0.624 -0.285 16.375 1 95.25 19 ILE B O 1
ATOM 991 N N . ASP B 1 20 ? 1.187 0.48 17.469 1 94.94 20 ASP B N 1
ATOM 992 C CA . ASP B 1 20 ? 1.2 -0.599 18.453 1 94.94 20 ASP B CA 1
ATOM 993 C C . ASP B 1 20 ? -0.118 -0.657 19.219 1 94.94 20 ASP B C 1
ATOM 995 O O . ASP B 1 20 ? -0.583 -1.738 19.594 1 94.94 20 ASP B O 1
ATOM 999 N N . GLU B 1 21 ? -0.712 0.478 19.375 1 96.38 21 GLU B N 1
ATOM 1000 C CA . GLU B 1 21 ? -1.942 0.574 20.156 1 96.38 21 GLU B CA 1
ATOM 1001 C C . GLU B 1 21 ? -3.174 0.436 19.266 1 96.38 21 GLU B C 1
ATOM 1003 O O . GLU B 1 21 ? -4.305 0.489 19.75 1 96.38 21 GLU B O 1
ATOM 1008 N N . GLY B 1 22 ? -2.973 0.316 17.969 1 91.44 22 GLY B N 1
ATOM 1009 C CA . GLY B 1 22 ? -4.09 0.228 17.047 1 91.44 22 GLY B CA 1
ATOM 1010 C C . GLY B 1 22 ? -4.82 1.546 16.875 1 91.44 22 GLY B C 1
ATOM 1011 O O . GLY B 1 22 ? -6.012 1.563 16.547 1 91.44 22 GLY B O 1
ATOM 1012 N N . LYS B 1 23 ? -4.109 2.637 17.062 1 93.44 23 LYS B N 1
ATOM 1013 C CA . LYS B 1 23 ? -4.75 3.951 17.062 1 93.44 23 LYS B CA 1
ATOM 1014 C C . LYS B 1 23 ? -4.348 4.754 15.82 1 93.44 23 LYS B C 1
ATOM 1016 O O . LYS B 1 23 ? -4.863 5.852 15.594 1 93.44 23 LYS B O 1
ATOM 1021 N N . ALA B 1 24 ? -3.385 4.223 15.055 1 92.75 24 ALA B N 1
ATOM 1022 C CA . ALA B 1 24 ? -3.049 4.898 13.805 1 92.75 24 ALA B CA 1
ATOM 1023 C C . ALA B 1 24 ? -4.168 4.742 12.781 1 92.75 24 ALA B C 1
ATOM 1025 O O . ALA B 1 24 ? -4.309 3.684 12.156 1 92.75 24 ALA B O 1
ATOM 1026 N N . LYS B 1 25 ? -4.852 5.766 12.516 1 90.69 25 LYS B N 1
ATOM 1027 C CA . LYS B 1 25 ? -6.039 5.695 11.664 1 90.69 25 LYS B CA 1
ATOM 1028 C C . LYS B 1 25 ? -5.652 5.582 10.195 1 90.69 25 LYS B C 1
ATOM 1030 O O . LYS B 1 25 ? -6.324 4.895 9.422 1 90.69 25 LYS B O 1
ATOM 1035 N N . SER B 1 26 ? -4.668 6.352 9.844 1 96.56 26 SER B N 1
ATOM 1036 C CA . SER B 1 26 ? -4.203 6.367 8.461 1 96.56 26 SER B CA 1
ATOM 1037 C C . SER B 1 26 ? -2.766 6.867 8.359 1 96.56 26 SER B C 1
ATOM 1039 O O . SER B 1 26 ? -2.402 7.855 9.008 1 96.56 26 SER B O 1
ATOM 1041 N N . ILE B 1 27 ? -1.985 6.109 7.695 1 97.75 27 ILE B N 1
ATOM 1042 C CA . ILE B 1 27 ? -0.639 6.527 7.324 1 97.75 27 ILE B CA 1
ATOM 1043 C C . ILE B 1 27 ? -0.502 6.523 5.801 1 97.75 27 ILE B C 1
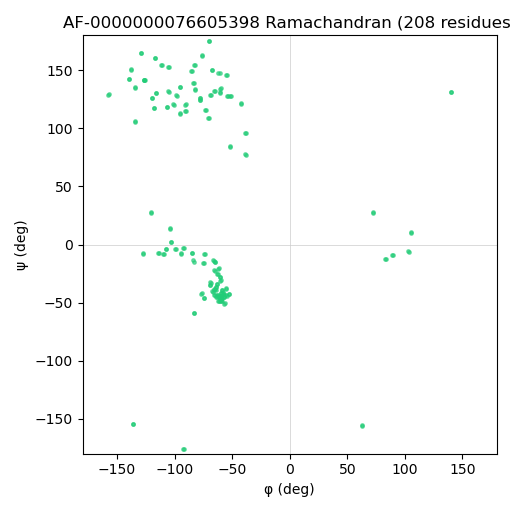ATOM 1045 O O . ILE B 1 27 ? -0.862 5.547 5.141 1 97.75 27 ILE B O 1
ATOM 1049 N N . ILE B 1 28 ? -0.082 7.625 5.258 1 98.5 28 ILE B N 1
ATOM 1050 C CA . ILE B 1 28 ? 0.084 7.73 3.811 1 98.5 28 ILE B CA 1
ATOM 1051 C C . ILE B 1 28 ? 1.548 8.008 3.479 1 98.5 28 ILE B C 1
ATOM 1053 O O . ILE B 1 28 ? 2.111 9.016 3.92 1 98.5 28 ILE B O 1
ATOM 1057 N N . ASP B 1 29 ? 2.174 7.117 2.789 1 98.69 29 ASP B N 1
ATOM 1058 C CA . ASP B 1 29 ? 3.541 7.234 2.293 1 98.69 29 ASP B CA 1
ATOM 1059 C C . ASP B 1 29 ? 3.568 7.852 0.895 1 98.69 29 ASP B C 1
ATOM 1061 O O . ASP B 1 29 ? 3.117 7.23 -0.071 1 98.69 29 ASP B O 1
ATOM 1065 N N . VAL B 1 30 ? 4.152 9.031 0.762 1 98.88 30 VAL B N 1
ATOM 1066 C CA . VAL B 1 30 ? 4.043 9.773 -0.493 1 98.88 30 VAL B CA 1
ATOM 1067 C C . VAL B 1 30 ? 5.355 9.664 -1.267 1 98.88 30 VAL B C 1
ATOM 1069 O O . VAL B 1 30 ? 5.598 10.438 -2.201 1 98.88 30 VAL B O 1
ATOM 1072 N N . ARG B 1 31 ? 6.285 8.75 -0.909 1 98.75 31 ARG B N 1
ATOM 1073 C CA . ARG B 1 31 ? 7.527 8.508 -1.637 1 98.75 31 ARG B CA 1
ATOM 1074 C C . ARG B 1 31 ? 7.254 7.84 -2.98 1 98.75 31 ARG B C 1
ATOM 1076 O O . ARG B 1 31 ? 6.098 7.57 -3.32 1 98.75 31 ARG B O 1
ATOM 1083 N N . GLU B 1 32 ? 8.289 7.715 -3.646 1 98.19 32 GLU B N 1
ATOM 1084 C CA . GLU B 1 32 ? 8.188 7.047 -4.941 1 98.19 32 GLU B CA 1
ATOM 1085 C C . GLU B 1 32 ? 8.062 5.535 -4.773 1 98.19 32 GLU B C 1
ATOM 1087 O O . GLU B 1 32 ? 8.383 4.996 -3.715 1 98.19 32 GLU B O 1
ATOM 1092 N N . HIS B 1 33 ? 7.59 4.898 -5.852 1 97.38 33 HIS B N 1
ATOM 1093 C CA . HIS B 1 33 ? 7.301 3.467 -5.82 1 97.38 33 HIS B CA 1
ATOM 1094 C C . HIS B 1 33 ? 8.516 2.668 -5.363 1 97.38 33 HIS B C 1
ATOM 1096 O O . HIS B 1 33 ? 8.406 1.812 -4.484 1 97.38 33 HIS B O 1
ATOM 1102 N N . GLU B 1 34 ? 9.68 2.971 -5.852 1 95.69 34 GLU B N 1
ATOM 1103 C CA . GLU B 1 34 ? 10.883 2.209 -5.559 1 95.69 34 GLU B CA 1
ATOM 1104 C C . GLU B 1 34 ? 11.266 2.32 -4.086 1 95.69 34 GLU B C 1
ATOM 1106 O O . GLU B 1 34 ? 11.727 1.35 -3.482 1 95.69 34 GLU B O 1
ATOM 1111 N N . GLU B 1 35 ? 11.102 3.467 -3.531 1 97.81 35 GLU B N 1
ATOM 1112 C CA . GLU B 1 35 ? 11.391 3.664 -2.113 1 97.81 35 GLU B CA 1
ATOM 1113 C C . GLU B 1 35 ? 10.477 2.807 -1.24 1 97.81 35 GLU B C 1
ATOM 1115 O O . GLU B 1 35 ? 10.945 2.139 -0.314 1 97.81 35 GLU B O 1
ATOM 1120 N N . VAL B 1 36 ? 9.203 2.771 -1.579 1 97.75 36 VAL B N 1
ATOM 1121 C CA . VAL B 1 36 ? 8.211 2.057 -0.788 1 97.75 36 VAL B CA 1
ATOM 1122 C C . VAL B 1 36 ? 8.445 0.551 -0.9 1 97.75 36 VAL B C 1
ATOM 1124 O O . VAL B 1 36 ? 8.312 -0.179 0.085 1 97.75 36 VAL B O 1
ATOM 1127 N N . ALA B 1 37 ? 8.875 0.163 -2.078 1 95.12 37 ALA B N 1
ATOM 1128 C CA . ALA B 1 37 ? 9.141 -1.253 -2.316 1 95.12 37 ALA B CA 1
ATOM 1129 C C . ALA B 1 37 ? 10.305 -1.743 -1.453 1 95.12 37 ALA B C 1
ATOM 1131 O O . ALA B 1 37 ? 10.422 -2.941 -1.187 1 95.12 37 ALA B O 1
ATOM 1132 N N . GLN B 1 38 ? 11.109 -0.796 -1.05 1 94.69 38 GLN B N 1
ATOM 1133 C CA . GLN B 1 38 ? 12.242 -1.162 -0.208 1 94.69 38 GLN B CA 1
ATOM 1134 C C . GLN B 1 38 ? 11.836 -1.225 1.262 1 94.69 38 GLN B C 1
ATOM 1136 O O . GLN B 1 38 ? 12.641 -1.622 2.113 1 94.69 38 GLN B O 1
ATOM 1141 N N . GLY B 1 39 ? 10.641 -0.818 1.548 1 95.88 39 GLY B N 1
ATOM 1142 C CA . GLY B 1 39 ? 10.133 -0.875 2.908 1 95.88 39 GLY B CA 1
ATOM 1143 C C . GLY B 1 39 ? 9.312 0.344 3.289 1 95.88 39 GLY B C 1
ATOM 1144 O O . GLY B 1 39 ? 9.742 1.479 3.066 1 95.88 39 GLY B O 1
ATOM 1145 N N . LYS B 1 40 ? 8.203 0.083 3.818 1 96.69 40 LYS B N 1
ATOM 1146 C CA . LYS B 1 40 ? 7.332 1.141 4.316 1 96.69 40 LYS B CA 1
ATOM 1147 C C . LYS B 1 40 ? 6.891 0.861 5.75 1 96.69 40 LYS B C 1
ATOM 1149 O O . LYS B 1 40 ? 7.082 -0.245 6.258 1 96.69 40 LYS B O 1
ATOM 1154 N N . ILE B 1 41 ? 6.379 1.915 6.359 1 97.31 41 ILE B N 1
ATOM 1155 C CA . ILE B 1 41 ? 5.762 1.726 7.668 1 97.31 41 ILE B CA 1
ATOM 1156 C C . ILE B 1 41 ? 4.598 0.744 7.551 1 97.31 41 ILE B C 1
ATOM 1158 O O . ILE B 1 41 ? 3.789 0.837 6.621 1 97.31 41 ILE B O 1
ATOM 1162 N N . PRO B 1 42 ? 4.516 -0.235 8.508 1 93 42 PRO B N 1
ATOM 1163 C CA . PRO B 1 42 ? 3.416 -1.202 8.438 1 93 42 PRO B CA 1
ATOM 1164 C C . PRO B 1 42 ? 2.045 -0.534 8.383 1 93 42 PRO B C 1
ATOM 1166 O O . PRO B 1 42 ? 1.762 0.366 9.18 1 93 42 PRO B O 1
ATOM 1169 N N . GLY B 1 43 ? 1.235 -0.958 7.34 1 91.31 43 GLY B N 1
ATOM 1170 C CA . GLY B 1 43 ? -0.122 -0.45 7.211 1 91.31 43 GLY B CA 1
ATOM 1171 C C . GLY B 1 43 ? -0.21 0.819 6.387 1 91.31 43 GLY B C 1
ATOM 1172 O O . GLY B 1 43 ? -1.306 1.275 6.055 1 91.31 43 GLY B O 1
ATOM 1173 N N . ALA B 1 44 ? 0.903 1.418 6.031 1 96.25 44 ALA B N 1
ATOM 1174 C CA . ALA B 1 44 ? 0.889 2.666 5.273 1 96.25 44 ALA B CA 1
ATOM 1175 C C . ALA B 1 44 ? 0.294 2.457 3.885 1 96.25 44 ALA B C 1
ATOM 1177 O O . ALA B 1 44 ? 0.581 1.454 3.225 1 96.25 44 ALA B O 1
ATOM 1178 N N . TYR B 1 45 ? -0.591 3.318 3.533 1 97.19 45 TYR B N 1
ATOM 1179 C CA . TYR B 1 45 ? -1.102 3.404 2.168 1 97.19 45 TYR B CA 1
ATOM 1180 C C . TYR B 1 45 ? -0.177 4.238 1.292 1 97.19 45 TYR B C 1
ATOM 1182 O O . TYR B 1 45 ? 0.314 5.289 1.719 1 97.19 45 TYR B O 1
ATOM 1190 N N . HIS B 1 46 ? 0.021 3.779 0.09 1 97.75 46 HIS B N 1
ATOM 1191 C CA . HIS B 1 46 ? 1.021 4.414 -0.762 1 97.75 46 HIS B CA 1
ATOM 1192 C C . HIS B 1 46 ? 0.365 5.234 -1.866 1 97.75 46 HIS B C 1
ATOM 1194 O O . HIS B 1 46 ? -0.368 4.691 -2.697 1 97.75 46 HIS B O 1
ATOM 1200 N N . ILE B 1 47 ? 0.615 6.523 -1.856 1 98.12 47 ILE B N 1
ATOM 1201 C CA . ILE B 1 47 ? 0.272 7.457 -2.924 1 98.12 47 ILE B CA 1
ATOM 1202 C C . ILE B 1 47 ? 1.463 8.367 -3.213 1 98.12 47 ILE B C 1
ATOM 1204 O O . ILE B 1 47 ? 1.741 9.297 -2.449 1 98.12 47 ILE B O 1
ATOM 1208 N N . PRO B 1 48 ? 2.119 8.141 -4.324 1 98.62 48 PRO B N 1
ATOM 1209 C CA . PRO B 1 48 ? 3.207 9.07 -4.629 1 98.62 48 PRO B CA 1
ATOM 1210 C C . PRO B 1 48 ? 2.748 10.523 -4.66 1 98.62 48 PRO B C 1
ATOM 1212 O O . PRO B 1 48 ? 1.645 10.82 -5.129 1 98.62 48 PRO B O 1
ATOM 1215 N N . LEU B 1 49 ? 3.68 11.391 -4.219 1 98.75 49 LEU B N 1
ATOM 1216 C CA . LEU B 1 49 ? 3.338 12.805 -4.195 1 98.75 49 LEU B CA 1
ATOM 1217 C C . LEU B 1 49 ? 2.826 13.266 -5.559 1 98.75 49 LEU B C 1
ATOM 1219 O O . LEU B 1 49 ? 1.842 14 -5.641 1 98.75 49 LEU B O 1
ATOM 1223 N N . GLY B 1 50 ? 3.463 12.844 -6.609 1 98.25 50 GLY B N 1
ATOM 1224 C CA . GLY B 1 50 ? 3.109 13.281 -7.953 1 98.25 50 GLY B CA 1
ATOM 1225 C C . GLY B 1 50 ? 1.722 12.836 -8.375 1 98.25 50 GLY B C 1
ATOM 1226 O O . GLY B 1 50 ? 1.173 13.344 -9.359 1 98.25 50 GLY B O 1
ATOM 1227 N N . GLU B 1 51 ? 1.136 11.898 -7.672 1 98.06 51 GLU B N 1
ATOM 1228 C CA . GLU B 1 51 ? -0.181 11.359 -8.008 1 98.06 51 GLU B CA 1
ATOM 1229 C C . GLU B 1 51 ? -1.237 11.844 -7.012 1 98.06 51 GLU B C 1
ATOM 1231 O O . GLU B 1 51 ? -2.43 11.586 -7.195 1 98.06 51 GLU B O 1
ATOM 1236 N N . LEU B 1 52 ? -0.841 12.547 -6.02 1 98.31 52 LEU B N 1
ATOM 1237 C CA . LEU B 1 52 ? -1.699 12.867 -4.887 1 98.31 52 LEU B CA 1
ATOM 1238 C C . LEU B 1 52 ? -2.932 13.641 -5.34 1 98.31 52 LEU B C 1
ATOM 1240 O O . LEU B 1 52 ? -4.055 13.305 -4.957 1 98.31 52 LEU B O 1
ATOM 1244 N N . GLU B 1 53 ? -2.758 14.602 -6.184 1 97.56 53 GLU B N 1
ATOM 1245 C CA . GLU B 1 53 ? -3.879 15.422 -6.625 1 97.56 53 GLU B CA 1
ATOM 1246 C C . GLU B 1 53 ? -4.898 14.602 -7.402 1 97.56 53 GLU B C 1
ATOM 1248 O O . GLU B 1 53 ? -6.109 14.797 -7.258 1 97.56 53 GLU B O 1
ATOM 1253 N N . ASP B 1 54 ? -4.426 13.711 -8.195 1 97.31 54 ASP B N 1
ATOM 1254 C CA . ASP B 1 54 ? -5.297 12.883 -9.023 1 97.31 54 ASP B CA 1
ATOM 1255 C C . ASP B 1 54 ? -5.992 11.812 -8.188 1 97.31 54 ASP B C 1
ATOM 1257 O O . ASP B 1 54 ? -6.969 11.203 -8.633 1 97.31 54 ASP B O 1
ATOM 1261 N N . ARG B 1 55 ? -5.523 11.547 -7 1 97.5 55 ARG B N 1
ATOM 1262 C CA . ARG B 1 55 ? -6.027 10.445 -6.195 1 97.5 55 ARG B CA 1
ATOM 1263 C C . ARG B 1 55 ? -6.594 10.938 -4.871 1 97.5 55 ARG B C 1
ATOM 1265 O O . ARG B 1 55 ? -6.617 10.203 -3.883 1 97.5 55 ARG B O 1
ATOM 1272 N N . LEU B 1 56 ? -7.055 12.156 -4.859 1 96.88 56 LEU B N 1
ATOM 1273 C CA . LEU B 1 56 ? -7.609 12.789 -3.67 1 96.88 56 LEU B CA 1
ATOM 1274 C C . LEU B 1 56 ? -8.852 12.055 -3.188 1 96.88 56 LEU B C 1
ATOM 1276 O O . LEU B 1 56 ? -9.109 11.977 -1.982 1 96.88 56 LEU B O 1
ATOM 1280 N N . ASN B 1 57 ? -9.609 11.523 -4.094 1 95 57 ASN B N 1
ATOM 1281 C CA . ASN B 1 57 ? -10.867 10.859 -3.77 1 95 57 ASN B CA 1
ATOM 1282 C C . ASN B 1 57 ? -10.641 9.602 -2.945 1 95 57 ASN B C 1
ATOM 1284 O O . ASN B 1 57 ? -11.586 9.055 -2.369 1 95 57 ASN B O 1
ATOM 1288 N N . GLU B 1 58 ? -9.453 9.141 -2.873 1 96.69 58 GLU B N 1
ATOM 1289 C CA . GLU B 1 58 ? -9.109 7.945 -2.111 1 96.69 58 GLU B CA 1
ATOM 1290 C C . GLU B 1 58 ? -8.891 8.273 -0.638 1 96.69 58 GLU B C 1
ATOM 1292 O O . GLU B 1 58 ? -8.836 7.367 0.201 1 96.69 58 GLU B O 1
ATOM 1297 N N . ILE B 1 59 ? -8.742 9.484 -0.291 1 96.56 59 ILE B N 1
ATOM 1298 C CA . ILE B 1 59 ? -8.367 9.914 1.053 1 96.56 59 ILE B CA 1
ATOM 1299 C C . ILE B 1 59 ? -9.602 10.383 1.813 1 96.56 59 ILE B C 1
ATOM 1301 O O . ILE B 1 59 ? -10.273 11.328 1.396 1 96.56 59 ILE B O 1
ATOM 1305 N N . ASP B 1 60 ? -9.836 9.695 2.908 1 95.31 60 ASP B N 1
ATOM 1306 C CA . ASP B 1 60 ? -10.992 10.008 3.74 1 95.31 60 ASP B CA 1
ATOM 1307 C C . ASP B 1 60 ? -10.789 11.312 4.504 1 95.31 60 ASP B C 1
ATOM 1309 O O . ASP B 1 60 ? -9.93 11.398 5.387 1 95.31 60 ASP B O 1
ATOM 1313 N N . SER B 1 61 ? -11.57 12.297 4.234 1 95.31 61 SER B N 1
ATOM 1314 C CA . SER B 1 61 ? -11.383 13.617 4.832 1 95.31 61 SER B CA 1
ATOM 1315 C C . SER B 1 61 ? -11.812 13.625 6.293 1 95.31 61 SER B C 1
ATOM 1317 O O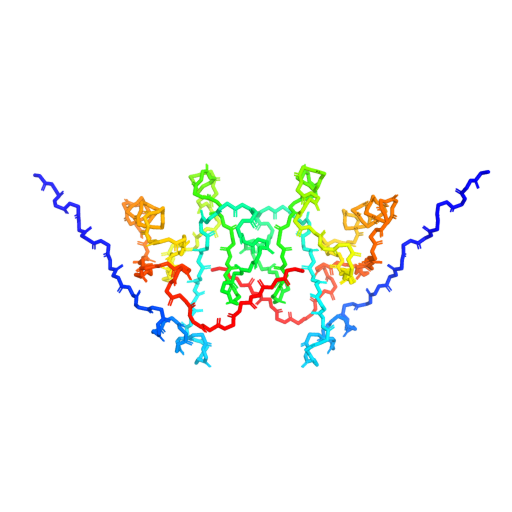 . SER B 1 61 ? -11.516 14.57 7.027 1 95.31 61 SER B O 1
ATOM 1319 N N . GLU B 1 62 ? -12.414 12.57 6.766 1 95.19 62 GLU B N 1
ATOM 1320 C CA . GLU B 1 62 ? -12.93 12.523 8.133 1 95.19 62 GLU B CA 1
ATOM 1321 C C . GLU B 1 62 ? -11.914 11.891 9.078 1 95.19 62 GLU B C 1
ATOM 1323 O O . GLU B 1 62 ? -12.094 11.922 10.297 1 95.19 62 GLU B O 1
ATOM 1328 N N . LYS B 1 63 ? -10.867 11.367 8.484 1 95.62 63 LYS B N 1
ATOM 1329 C CA . LYS B 1 63 ? -9.82 10.719 9.266 1 95.62 63 LYS B CA 1
ATOM 1330 C C . LYS B 1 63 ? -8.578 11.602 9.359 1 95.62 63 LYS B C 1
ATOM 1332 O O . LYS B 1 63 ? -8.312 12.398 8.461 1 95.62 63 LYS B O 1
ATOM 1337 N N . GLU B 1 64 ? -7.891 11.367 10.445 1 97.25 64 GLU B N 1
ATOM 1338 C CA . GLU B 1 64 ? -6.559 11.961 10.523 1 97.25 64 GLU B CA 1
ATOM 1339 C C . GLU B 1 64 ? -5.531 11.102 9.789 1 97.25 64 GLU B C 1
ATOM 1341 O O . GLU B 1 64 ? -5.492 9.883 9.969 1 97.25 64 GLU B O 1
ATOM 1346 N N . HIS B 1 65 ? -4.746 11.805 9.008 1 98.31 65 HIS B N 1
ATOM 1347 C CA . HIS B 1 65 ? -3.721 11.102 8.242 1 98.31 65 HIS B CA 1
ATOM 1348 C C . HIS B 1 65 ? -2.322 11.539 8.664 1 98.31 65 HIS B C 1
ATOM 1350 O O . HIS B 1 65 ? -2.051 12.742 8.766 1 98.31 65 HIS B O 1
ATOM 1356 N N . ILE B 1 66 ? -1.525 10.562 8.914 1 98.69 66 ILE B N 1
ATOM 1357 C CA . ILE B 1 66 ? -0.1 10.812 9.102 1 98.69 66 ILE B CA 1
ATOM 1358 C C . ILE B 1 66 ? 0.624 10.695 7.766 1 98.69 66 ILE B C 1
ATOM 1360 O O . ILE B 1 66 ? 0.583 9.648 7.121 1 98.69 66 ILE B O 1
ATOM 1364 N N . MET B 1 67 ? 1.256 11.766 7.359 1 98.88 67 MET B N 1
ATOM 1365 C CA . MET B 1 67 ? 1.948 11.82 6.074 1 98.88 67 MET B CA 1
ATOM 1366 C C . MET B 1 67 ? 3.432 11.508 6.242 1 98.88 67 MET B C 1
ATOM 1368 O O . MET B 1 67 ? 4.078 12.008 7.164 1 98.88 67 MET B O 1
ATOM 1372 N N . VAL B 1 68 ? 3.926 10.648 5.285 1 98.88 68 VAL B N 1
ATOM 1373 C CA . VAL B 1 68 ? 5.293 10.156 5.426 1 98.88 68 VAL B CA 1
ATOM 1374 C C . VAL B 1 68 ? 6.02 10.258 4.086 1 98.88 68 VAL B C 1
ATOM 1376 O O . VAL B 1 68 ? 5.449 9.938 3.039 1 98.88 68 VAL B O 1
ATOM 1379 N N . CYS B 1 69 ? 7.242 10.75 4.125 1 98.81 69 CYS B N 1
ATOM 1380 C CA . CYS B 1 69 ? 8.164 10.609 3.008 1 98.81 69 CYS B CA 1
ATOM 1381 C C . CYS B 1 69 ? 9.555 10.211 3.494 1 98.81 69 CYS B C 1
ATOM 1383 O O . CYS B 1 69 ? 9.688 9.508 4.5 1 98.81 69 CYS B O 1
ATOM 1385 N N . ARG B 1 70 ? 10.508 10.555 2.707 1 98.75 70 ARG B N 1
ATOM 1386 C CA . ARG B 1 70 ? 11.859 10.148 3.076 1 98.75 70 ARG B CA 1
ATOM 1387 C C . ARG B 1 70 ? 12.391 10.992 4.227 1 98.75 70 ARG B C 1
ATOM 1389 O O . ARG B 1 70 ? 12.867 10.453 5.23 1 98.75 70 ARG B O 1
ATOM 1396 N N . SER B 1 71 ? 12.234 12.289 4.18 1 98.62 71 SER B N 1
ATOM 1397 C CA . SER B 1 71 ? 12.922 13.203 5.086 1 98.62 71 SER B CA 1
ATOM 1398 C C . SER B 1 71 ? 11.938 14.141 5.777 1 98.62 71 SER B C 1
ATOM 1400 O O . SER B 1 71 ? 12.32 14.914 6.656 1 98.62 71 SER B O 1
ATOM 1402 N N . GLY B 1 72 ? 10.68 14.109 5.352 1 98.44 72 GLY B N 1
ATOM 1403 C CA . GLY B 1 72 ? 9.68 15.023 5.875 1 98.44 72 GLY B CA 1
ATOM 1404 C C . GLY B 1 72 ? 9.359 16.156 4.918 1 98.44 72 GLY B C 1
ATOM 1405 O O . GLY B 1 72 ? 8.422 16.922 5.148 1 98.44 72 GLY B O 1
ATOM 1406 N N . SER B 1 73 ? 10.07 16.281 3.805 1 98.38 73 SER B N 1
ATOM 1407 C CA . SER B 1 73 ? 9.898 17.422 2.898 1 98.38 73 SER B CA 1
ATOM 1408 C C . SER B 1 73 ? 8.719 17.188 1.955 1 98.38 73 SER B C 1
ATOM 1410 O O . SER B 1 73 ? 7.793 18 1.905 1 98.38 73 SER B O 1
ATOM 1412 N N . ARG B 1 74 ? 8.719 16.094 1.119 1 98.75 74 ARG B N 1
ATOM 1413 C CA . ARG B 1 74 ? 7.598 15.805 0.23 1 98.75 74 ARG B CA 1
ATOM 1414 C C . ARG B 1 74 ? 6.305 15.625 1.019 1 98.75 74 ARG B C 1
ATOM 1416 O O . ARG B 1 74 ? 5.25 16.109 0.608 1 98.75 74 ARG B O 1
ATOM 1423 N N . SER B 1 75 ? 6.41 14.961 2.182 1 98.81 75 SER B N 1
ATOM 1424 C CA . SER B 1 75 ? 5.223 14.797 3.01 1 98.81 75 SER B CA 1
ATOM 1425 C C . SER B 1 75 ? 4.758 16.125 3.586 1 98.81 75 SER B C 1
ATOM 1427 O O . SER B 1 75 ? 3.559 16.344 3.777 1 98.81 75 SER B O 1
ATOM 1429 N N . GLY B 1 76 ? 5.676 16.984 3.867 1 98.62 76 GLY B N 1
ATOM 1430 C CA . GLY B 1 76 ? 5.301 18.344 4.27 1 98.62 76 GLY B CA 1
ATOM 1431 C C . GLY B 1 76 ? 4.5 19.078 3.215 1 98.62 76 GLY B C 1
ATOM 1432 O O . GLY B 1 76 ? 3.463 19.672 3.518 1 98.62 76 GLY B O 1
ATOM 1433 N N . LYS B 1 77 ? 4.969 19.047 2.027 1 98.38 77 LYS B N 1
ATOM 1434 C CA . LYS B 1 77 ? 4.246 19.656 0.91 1 98.38 77 LYS B CA 1
ATOM 1435 C C . LYS B 1 77 ? 2.865 19.016 0.743 1 98.38 77 LYS B C 1
ATOM 1437 O O . LYS B 1 77 ? 1.874 19.734 0.548 1 98.38 77 LYS B O 1
ATOM 1442 N N . ALA B 1 78 ? 2.811 17.719 0.775 1 98.75 78 ALA B N 1
ATOM 1443 C CA . ALA B 1 78 ? 1.548 16.984 0.684 1 98.75 78 ALA B CA 1
ATOM 1444 C C . ALA B 1 78 ? 0.587 17.406 1.789 1 98.75 78 ALA B C 1
ATOM 1446 O O . ALA B 1 78 ? -0.607 17.594 1.545 1 98.75 78 ALA B O 1
ATOM 1447 N N . SER B 1 79 ? 1.132 17.547 2.982 1 98.75 79 SER B N 1
ATOM 1448 C CA . SER B 1 79 ? 0.322 17.938 4.133 1 98.75 79 SER B CA 1
ATOM 1449 C C . SER B 1 79 ? -0.269 19.328 3.951 1 98.75 79 SER B C 1
ATOM 1451 O O . SER B 1 79 ? -1.45 19.547 4.227 1 98.75 79 SER B O 1
ATOM 1453 N N . GLU B 1 80 ? 0.523 20.219 3.516 1 98.31 80 GLU B N 1
ATOM 1454 C CA . GLU B 1 80 ? 0.025 21.562 3.262 1 98.31 80 GLU B CA 1
ATOM 1455 C C . GLU B 1 80 ? -1.099 21.562 2.23 1 98.31 80 GLU B C 1
ATOM 1457 O O . GLU B 1 80 ? -2.139 22.188 2.43 1 98.31 80 GLU B O 1
ATOM 1462 N N . PHE B 1 81 ? -0.85 20.906 1.216 1 98.44 81 PHE B N 1
ATOM 1463 C CA . PHE B 1 81 ? -1.825 20.781 0.141 1 98.44 81 PHE B CA 1
ATOM 1464 C C . PHE B 1 81 ? -3.137 20.203 0.666 1 98.44 81 PHE B C 1
ATOM 1466 O O . PHE B 1 81 ? -4.207 20.766 0.418 1 98.44 81 PHE B O 1
ATOM 1473 N N . LEU B 1 82 ? -3.084 19.094 1.385 1 98.38 82 LEU B N 1
ATOM 1474 C CA . LEU B 1 82 ? -4.266 18.422 1.916 1 98.38 82 LEU B CA 1
ATOM 1475 C C . LEU B 1 82 ? -4.973 19.297 2.947 1 98.38 82 LEU B C 1
ATOM 1477 O O . LEU B 1 82 ? -6.203 19.359 2.979 1 98.38 82 LEU B O 1
ATOM 1481 N N . GLN B 1 83 ? -4.18 19.906 3.809 1 98.12 83 GLN B N 1
ATOM 1482 C CA . GLN B 1 83 ? -4.762 20.797 4.801 1 98.12 83 GLN B CA 1
ATOM 1483 C C . GLN B 1 83 ? -5.555 21.922 4.133 1 98.12 83 GLN B C 1
ATOM 1485 O O . GLN B 1 83 ? -6.652 22.266 4.582 1 98.12 83 GLN B O 1
ATOM 1490 N N . ASP B 1 84 ? -5.031 22.453 3.084 1 97.25 84 ASP B N 1
ATOM 1491 C CA . ASP B 1 84 ? -5.699 23.516 2.336 1 97.25 84 ASP B CA 1
ATOM 1492 C C . ASP B 1 84 ? -7.027 23.031 1.758 1 97.25 84 ASP B C 1
ATOM 1494 O O . ASP B 1 84 ? -7.922 23.828 1.481 1 97.25 84 ASP B O 1
ATOM 1498 N N . LYS B 1 85 ? -7.168 21.812 1.637 1 97.12 85 LYS B N 1
ATOM 1499 C CA . LYS B 1 85 ? -8.383 21.219 1.09 1 97.12 85 LYS B CA 1
ATOM 1500 C C . LYS B 1 85 ? -9.305 20.734 2.203 1 97.12 85 LYS B C 1
ATOM 1502 O O . LYS B 1 85 ? -10.336 20.125 1.936 1 97.12 85 LYS B O 1
ATOM 1507 N N . GLY B 1 86 ? -8.883 20.828 3.373 1 97.25 86 GLY B N 1
ATOM 1508 C CA . GLY B 1 86 ? -9.766 20.547 4.496 1 97.25 86 GLY B CA 1
ATOM 1509 C C . GLY B 1 86 ? -9.484 19.219 5.156 1 97.25 86 GLY B C 1
ATOM 1510 O O . GLY B 1 86 ? -10.25 18.766 6.02 1 97.25 86 GLY B O 1
ATOM 1511 N N . TYR B 1 87 ? -8.43 18.578 4.844 1 97.56 87 TYR B N 1
ATOM 1512 C CA . TYR B 1 87 ? -8.078 17.297 5.461 1 97.56 87 TYR B CA 1
ATOM 1513 C C . TYR B 1 87 ? -7.375 17.516 6.793 1 97.56 87 TYR B C 1
ATOM 1515 O O . TYR B 1 87 ? -6.762 18.562 7.02 1 97.56 87 TYR B O 1
ATOM 1523 N N . LYS B 1 88 ? -7.508 16.5 7.609 1 97.69 88 LYS B N 1
ATOM 1524 C CA . LYS B 1 88 ? -6.77 16.453 8.867 1 97.69 88 LYS B CA 1
ATOM 1525 C C . LYS B 1 88 ? -5.473 15.656 8.711 1 97.69 88 LYS B C 1
ATOM 1527 O O . LYS B 1 88 ? -5.5 14.438 8.547 1 97.69 88 LYS B O 1
ATOM 1532 N N . VAL B 1 89 ? -4.355 16.406 8.828 1 98.5 89 VAL B N 1
ATOM 1533 C CA . VAL B 1 89 ? -3.092 15.734 8.531 1 98.5 89 VAL B CA 1
ATOM 1534 C C . VAL B 1 89 ? -2.039 16.141 9.562 1 98.5 89 VAL B C 1
ATOM 1536 O O . VAL B 1 89 ? -2.123 17.219 10.148 1 98.5 89 VAL B O 1
ATOM 1539 N N . LYS B 1 90 ? -1.13 15.234 9.773 1 98.75 90 LYS B N 1
ATOM 1540 C CA . LYS B 1 90 ? 0.129 15.469 10.477 1 98.75 90 LYS B CA 1
ATOM 1541 C C . LYS B 1 90 ? 1.319 15.008 9.641 1 98.75 90 LYS B C 1
ATOM 1543 O O . LYS B 1 90 ? 1.249 13.977 8.969 1 98.75 90 LYS B O 1
ATOM 1548 N N . ASN B 1 91 ? 2.359 15.766 9.703 1 98.88 91 ASN B N 1
ATOM 1549 C CA . ASN B 1 91 ? 3.586 15.406 9 1 98.88 91 ASN B CA 1
ATOM 1550 C C . ASN B 1 91 ? 4.594 14.742 9.93 1 98.88 91 ASN B C 1
ATOM 1552 O O . ASN B 1 91 ? 4.906 15.273 10.992 1 98.88 91 ASN B O 1
ATOM 1556 N N . MET B 1 92 ? 5.078 13.609 9.523 1 98.88 92 MET B N 1
ATOM 1557 C CA . MET B 1 92 ? 6.051 12.938 10.383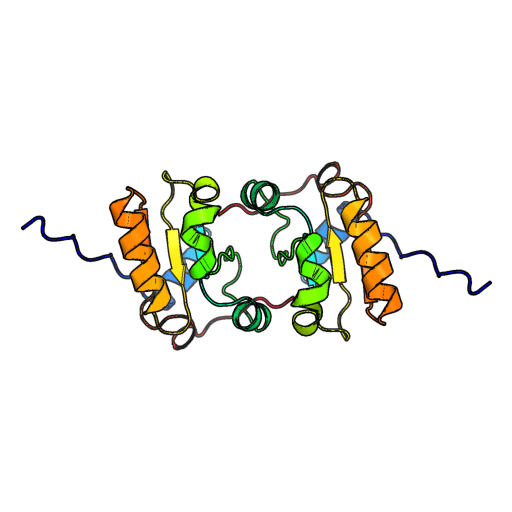 1 98.88 92 MET B CA 1
ATOM 1558 C C . MET B 1 92 ? 7.426 13.578 10.258 1 98.88 92 MET B C 1
ATOM 1560 O O . MET B 1 92 ? 8.023 13.57 9.18 1 98.88 92 MET B O 1
ATOM 1564 N N . VAL B 1 93 ? 7.934 13.984 11.391 1 98.12 93 VAL B N 1
ATOM 1565 C CA . VAL B 1 93 ? 9.203 14.703 11.438 1 98.12 93 VAL B CA 1
ATOM 1566 C C . VAL B 1 93 ? 10.344 13.758 11.062 1 98.12 93 VAL B C 1
ATOM 1568 O O . VAL B 1 93 ? 10.43 12.641 11.57 1 98.12 93 VAL B O 1
ATOM 1571 N N . GLY B 1 94 ? 11.188 14.164 10.109 1 98.5 94 GLY B N 1
ATOM 1572 C CA . GLY B 1 94 ? 12.375 13.398 9.766 1 98.5 94 GLY B CA 1
ATOM 1573 C C . GLY B 1 94 ? 12.094 12.266 8.789 1 98.5 94 GLY B C 1
ATOM 1574 O O . GLY B 1 94 ? 13.023 11.633 8.281 1 98.5 94 GLY B O 1
ATOM 1575 N N . GLY B 1 95 ? 10.812 11.969 8.586 1 98.81 95 GLY B N 1
ATOM 1576 C CA . GLY B 1 95 ? 10.43 10.969 7.605 1 98.81 95 GLY B CA 1
ATOM 1577 C C . GLY B 1 95 ? 10.961 9.578 7.926 1 98.81 95 GLY B C 1
ATOM 1578 O O . GLY B 1 95 ? 11.125 9.227 9.094 1 98.81 95 GLY B O 1
ATOM 1579 N N . MET B 1 96 ? 11.078 8.758 6.875 1 98.81 96 MET B N 1
ATOM 1580 C CA . MET B 1 96 ? 11.578 7.395 7.008 1 98.81 96 MET B CA 1
ATOM 1581 C C . MET B 1 96 ? 13.016 7.387 7.512 1 98.81 96 MET B C 1
ATOM 1583 O O . MET B 1 96 ? 13.453 6.426 8.148 1 98.81 96 MET B O 1
ATOM 1587 N N . LEU B 1 97 ? 13.758 8.445 7.285 1 98.62 97 LEU B N 1
ATOM 1588 C CA . LEU B 1 97 ? 15.141 8.539 7.754 1 98.62 97 LEU B CA 1
ATOM 1589 C C . LEU B 1 97 ? 15.203 8.438 9.273 1 98.62 97 LEU B C 1
ATOM 1591 O O . LEU B 1 97 ? 16.188 7.938 9.828 1 98.62 97 LEU B O 1
ATOM 1595 N N . ASN B 1 98 ? 14.117 8.859 9.938 1 98.62 98 ASN B N 1
ATOM 1596 C CA . ASN B 1 98 ? 14.086 8.844 11.398 1 98.62 98 ASN B CA 1
ATOM 1597 C C . ASN B 1 98 ? 13.258 7.68 11.93 1 98.62 98 ASN B C 1
ATOM 1599 O O . ASN B 1 98 ? 13.031 7.566 13.133 1 98.62 98 ASN B O 1
ATOM 1603 N N . TRP B 1 99 ? 12.742 6.852 11.086 1 98.62 99 TRP B N 1
ATOM 1604 C CA . TRP B 1 99 ? 11.977 5.684 11.508 1 98.62 99 TRP B CA 1
ATOM 1605 C C . TRP B 1 99 ? 12.898 4.566 11.977 1 98.62 99 TRP B C 1
ATOM 1607 O O . TRP B 1 99 ? 13.789 4.137 11.242 1 98.62 99 TRP B O 1
ATOM 1617 N N . GLU B 1 100 ? 12.695 4.078 13.156 1 96.88 100 GLU B N 1
ATOM 1618 C CA . GLU B 1 100 ? 13.617 3.113 13.742 1 96.88 100 GLU B CA 1
ATOM 1619 C C . GLU B 1 100 ? 12.953 1.747 13.914 1 96.88 100 GLU B C 1
ATOM 1621 O O . GLU B 1 100 ? 13.625 0.767 14.242 1 96.88 100 GLU B O 1
ATOM 1626 N N . ASP B 1 101 ? 11.688 1.662 13.672 1 96.69 101 ASP B N 1
ATOM 1627 C CA . ASP B 1 101 ? 10.961 0.409 13.867 1 96.69 101 ASP B CA 1
ATOM 1628 C C . ASP B 1 101 ? 10.922 -0.412 12.586 1 96.69 101 ASP B C 1
ATOM 1630 O O . ASP B 1 101 ? 11.586 -0.065 11.602 1 96.69 101 ASP B O 1
ATOM 1634 N N . GLU B 1 102 ? 10.227 -1.509 12.633 1 93.69 102 GLU B N 1
ATOM 1635 C CA . GLU B 1 102 ? 10.172 -2.447 11.516 1 93.69 102 GLU B CA 1
ATOM 1636 C C . GLU B 1 102 ? 9.438 -1.845 10.328 1 93.69 102 GLU B C 1
ATOM 1638 O O . GLU B 1 102 ? 8.562 -0.989 10.5 1 93.69 102 GLU B O 1
ATOM 1643 N N . VAL B 1 103 ? 9.891 -2.326 9.18 1 94.56 103 VAL B N 1
ATOM 1644 C CA . VAL B 1 103 ? 9.203 -1.941 7.949 1 94.56 103 VAL B CA 1
ATOM 1645 C C . VAL B 1 103 ? 8.602 -3.178 7.281 1 94.56 103 VAL B C 1
ATOM 1647 O O . VAL B 1 103 ? 8.9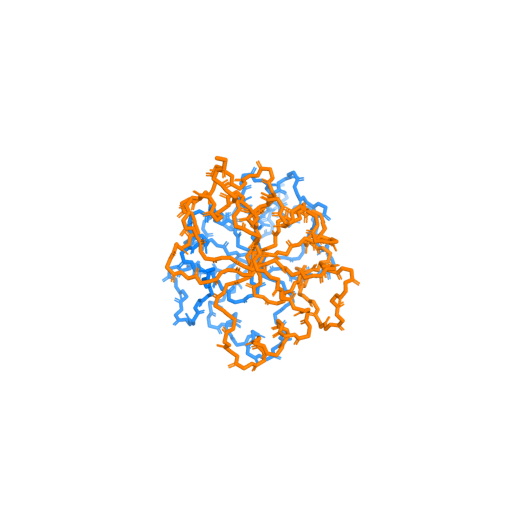22 -4.309 7.656 1 94.56 103 VAL B O 1
ATOM 1650 N N . GLU B 1 104 ? 7.648 -2.869 6.43 1 89.81 104 GLU B N 1
ATOM 1651 C CA . GLU B 1 104 ? 7.012 -3.912 5.633 1 89.81 104 GLU B CA 1
ATOM 1652 C C . GLU B 1 104 ? 7.492 -3.871 4.184 1 89.81 104 GLU B C 1
ATOM 1654 O O . GLU B 1 104 ? 7.531 -2.805 3.568 1 89.81 104 GLU B O 1
ATOM 1659 N N . LYS B 1 105 ? 7.887 -5.105 3.65 1 86.5 105 LYS B N 1
ATOM 1660 C CA . LYS B 1 105 ? 8.375 -5.227 2.279 1 86.5 105 LYS B CA 1
ATOM 1661 C C . LYS B 1 105 ? 7.598 -6.285 1.508 1 86.5 105 LYS B C 1
ATOM 1663 O O . LYS B 1 105 ? 7.156 -7.281 2.084 1 86.5 105 LYS B O 1
ATOM 1668 N N . PRO B 1 106 ? 7.34 -5.988 0.225 1 83 106 PRO B N 1
ATOM 1669 C CA . PRO B 1 106 ? 6.676 -7.016 -0.584 1 83 106 PRO B CA 1
ATOM 1670 C C . PRO B 1 106 ? 7.559 -8.234 -0.834 1 83 106 PRO B C 1
ATOM 1672 O O . PRO B 1 106 ? 8.781 -8.156 -0.695 1 83 106 PRO B O 1
#

InterPro domains:
  IPR001763 Rhodanese-like domain [PF00581] (12-101)
  IPR001763 Rhodanese-like domain [PS50206] (21-104)
  IPR001763 Rhodanese-like domain [SM00450] (11-105)
  IPR036873 Rhodanese-like domain superfamily [G3DSA:3.40.250.10] (7-103)
  IPR036873 Rhodanese-like domain superfamily [SSF52821] (5-102)
  IPR050229 Thiosulfate sulfurtransferase GlpE [PTHR43031] (4-104)

Foldseek 3Di:
DPPLDQAAADELVVVVVCVVVVNQPAEEEQEDPVVVQVWDAPPHHYHHLVCCVVCVVVDDQVDEYEYAYQQQPSSRVVRSVVVVVRHHYYTYHGGPVRNDDHTDHD/DPPLDQAAADELVVVVVCVVVVNQPAEEEQEDPVVVQVWDAPPHHYHHLVCCVVCVVVDDQVDEYEYAYQQQPSSRVVRSVVVVVRHHYYTYHGGPVRNDDHTDHD